Protein AF-A0A3D3B4Q1-F1 (afdb_monomer)

Radius of gyration: 31.62 Å; Cα contacts (8 Å, |Δi|>4): 136; chains: 1; bounding box: 122×55×74 Å

Sequence (224 aa):
MGQRRAGLGGSVRRGEARRRRYRWPPHQSRRDMIMPPFADLQRDFAGAVLDREAAVPAPLSCKAGGVQCRRFGVYRNNVYASLIEVLTGRFPVFARLVGDEFFRAMARVYIEREPPRSAVLLRYGVGFPEFVAGFGPAASVTYLADVAALEWAWHAAYHAPDVTPLSLPELARAAERAEDAVLRLHPSLAGVPSPHPVVSIFELNAQEGEVRRGWSRAARTRWW

Secondary structure (DSSP, 8-state):
-----------------------PPP---TTS-----HHHHHHHHHHHHH-SSSPPPGGG--STT-HHHHHHHHHHHHHHHHHHHHHHHHSHHHHHHH-HHHHHHHHHHHHHHS--SSS-GGGTTTTHHHHHHT-GGGTT-TTHHHHHHHHHHHHHHHTSPP--PPPHHHHHHHHTTTTT------TT------SS-HHHHHHHH--TTHHHHHHHHHHHHS--

Foldseek 3Di:
DDDDDDDDDDDDDDDDDPPPPPDDDPPPDPPPPPPPDVVVVVVLLVVPLLDVPDDDPPVQDDPVVDPSRVVSNVSSVVVLVVQLVLVCVLQVLLCQVCDVVVSSVLSSVCCNVPPDPDPPSLCPCVCVLVSLCVDVVNVVPNCSSLLSVVSNLQSQLVPADDDDDDDPVRVVVLVVVVVPHDDDDRSSDDDRDDPDPSVVSSVVRDDPDVRVVVVVVVVPPPDD

Mean predicted aligned error: 13.07 Å

pLDDT: mean 78.81, std 21.5, range [30.45, 97.56]

Structure (mmCIF, N/CA/C/O backbone):
data_AF-A0A3D3B4Q1-F1
#
_entry.id   AF-A0A3D3B4Q1-F1
#
loop_
_atom_site.group_PDB
_atom_site.id
_atom_site.type_symbol
_atom_site.label_atom_id
_atom_site.label_alt_id
_atom_site.label_comp_id
_atom_site.label_asym_id
_atom_site.label_entity_id
_atom_site.label_seq_id
_atom_site.pdbx_PDB_ins_code
_atom_site.Cartn_x
_atom_site.Cartn_y
_atom_site.Cartn_z
_atom_site.occupancy
_atom_site.B_iso_or_equiv
_atom_site.auth_seq_id
_atom_site.auth_comp_id
_atom_site.auth_asym_id
_atom_site.auth_atom_id
_atom_site.pdbx_PDB_model_num
ATOM 1 N N . MET A 1 1 ? 88.408 34.273 -25.149 1.00 35.75 1 MET A N 1
ATOM 2 C CA . MET A 1 1 ? 88.325 34.373 -26.627 1.00 35.75 1 MET A CA 1
ATOM 3 C C . MET A 1 1 ? 87.187 33.469 -27.065 1.00 35.75 1 MET A C 1
ATOM 5 O O . MET A 1 1 ? 87.196 32.329 -26.650 1.00 35.75 1 MET A O 1
ATOM 9 N N . GLY A 1 2 ? 86.149 33.835 -27.797 1.00 35.25 2 GLY A N 1
ATOM 10 C CA . GLY A 1 2 ? 85.707 35.067 -28.430 1.00 35.25 2 GLY A CA 1
ATOM 11 C C . GLY A 1 2 ? 84.423 34.684 -29.182 1.00 35.25 2 GLY A C 1
ATOM 12 O O . GLY A 1 2 ? 84.386 33.659 -29.848 1.00 35.25 2 GLY A O 1
ATOM 13 N N . GLN A 1 3 ? 83.373 35.466 -28.959 1.00 41.06 3 GLN A N 1
ATOM 14 C CA . GLN A 1 3 ? 81.985 35.357 -29.424 1.00 41.06 3 GLN A CA 1
ATOM 15 C C . GLN A 1 3 ? 81.750 34.927 -30.891 1.00 41.06 3 GLN A C 1
ATOM 17 O O . GLN A 1 3 ? 82.542 35.269 -31.766 1.00 41.06 3 GLN A O 1
ATOM 22 N N . ARG A 1 4 ? 80.540 34.409 -31.181 1.00 34.66 4 ARG A N 1
ATOM 23 C CA . ARG A 1 4 ? 79.469 35.152 -31.902 1.00 34.66 4 ARG A CA 1
ATOM 24 C C . ARG A 1 4 ? 78.126 34.396 -31.915 1.00 34.66 4 ARG A C 1
ATOM 26 O O . ARG A 1 4 ? 78.078 33.180 -32.039 1.00 34.66 4 ARG A O 1
ATOM 33 N N . ARG A 1 5 ? 77.042 35.171 -31.771 1.00 43.12 5 ARG A N 1
ATOM 34 C CA . ARG A 1 5 ? 75.616 34.809 -31.897 1.00 43.12 5 ARG A CA 1
ATOM 35 C C . ARG A 1 5 ? 75.117 35.013 -33.336 1.00 43.12 5 ARG A C 1
ATOM 37 O O . ARG A 1 5 ? 75.535 35.977 -33.966 1.00 43.12 5 ARG A O 1
ATOM 44 N N . ALA A 1 6 ? 74.119 34.224 -33.739 1.00 34.81 6 ALA A N 1
ATOM 45 C CA . ALA A 1 6 ? 72.939 34.558 -34.564 1.00 34.81 6 ALA A CA 1
ATOM 46 C C . ALA A 1 6 ? 72.068 33.276 -34.594 1.00 34.81 6 ALA A C 1
ATOM 48 O O . ALA A 1 6 ? 72.624 32.190 -34.632 1.00 34.81 6 ALA A O 1
ATOM 49 N N . GLY A 1 7 ? 70.740 33.235 -34.495 1.00 33.03 7 GLY A N 1
ATOM 50 C CA . GLY A 1 7 ? 69.716 34.235 -34.754 1.00 33.03 7 GLY A CA 1
ATOM 51 C C . GLY A 1 7 ? 68.692 33.661 -35.746 1.00 33.03 7 GLY A C 1
ATOM 52 O O . GLY A 1 7 ? 68.905 33.790 -36.938 1.00 33.03 7 GLY A O 1
ATOM 53 N N . LEU A 1 8 ? 67.603 33.082 -35.212 1.00 33.75 8 LEU A N 1
ATOM 54 C CA . LEU A 1 8 ? 66.223 33.014 -35.745 1.00 33.75 8 LEU A CA 1
ATOM 55 C C . LEU A 1 8 ? 65.908 32.295 -37.082 1.00 33.75 8 LEU A C 1
ATOM 57 O O . LEU A 1 8 ? 66.480 32.581 -38.123 1.00 33.75 8 LEU A O 1
ATOM 61 N N . GLY A 1 9 ? 64.820 31.503 -37.064 1.00 30.45 9 GLY A N 1
ATOM 62 C CA . GLY A 1 9 ? 63.909 31.386 -38.217 1.00 30.45 9 GLY A CA 1
ATOM 63 C C . GLY A 1 9 ? 63.637 29.979 -38.763 1.00 30.45 9 GLY A C 1
ATOM 64 O O . GLY A 1 9 ? 64.024 29.676 -39.883 1.00 30.45 9 GLY A O 1
ATOM 65 N N . GLY A 1 10 ? 62.914 29.130 -38.023 1.00 32.91 10 GLY A N 1
ATOM 66 C CA . GLY A 1 10 ? 62.368 27.866 -38.541 1.00 32.91 10 GLY A CA 1
ATOM 67 C C . GLY A 1 10 ? 60.854 27.956 -38.747 1.00 32.91 10 GLY A C 1
ATOM 68 O O . GLY A 1 10 ? 60.092 27.906 -37.786 1.00 32.91 10 GLY A O 1
ATOM 69 N N . SER A 1 11 ? 60.416 28.121 -39.994 1.00 35.88 11 SER A N 1
ATOM 70 C CA . SER A 1 11 ? 59.018 28.303 -40.401 1.00 35.88 11 SER A CA 1
ATOM 71 C C . SER A 1 11 ? 58.143 27.069 -40.127 1.00 35.88 11 SER A C 1
ATOM 73 O O . SER A 1 11 ? 58.304 26.031 -40.773 1.00 35.88 11 SER A O 1
ATOM 75 N N . VAL A 1 12 ? 57.151 27.200 -39.244 1.00 40.16 12 VAL A N 1
ATOM 76 C CA . VAL A 1 12 ? 56.056 26.228 -39.109 1.00 40.16 12 VAL A CA 1
ATOM 77 C C . VAL A 1 12 ? 55.088 26.427 -40.278 1.00 40.16 12 VAL A C 1
ATOM 79 O O . VAL A 1 12 ? 54.404 27.447 -40.377 1.00 40.16 12 VAL A O 1
ATOM 82 N N . ARG A 1 13 ? 55.046 25.450 -41.191 1.00 39.56 13 ARG A N 1
ATOM 83 C CA . ARG A 1 13 ? 54.081 25.405 -42.295 1.00 39.56 13 ARG A CA 1
ATOM 84 C C . ARG A 1 13 ? 52.671 25.231 -41.729 1.00 39.56 13 ARG A C 1
ATOM 86 O O . ARG A 1 13 ? 52.374 24.268 -41.027 1.00 39.56 13 ARG A O 1
ATOM 93 N N . ARG A 1 14 ? 51.807 26.187 -42.056 1.00 34.69 14 ARG A N 1
ATOM 94 C CA . ARG A 1 14 ? 50.388 26.233 -41.709 1.00 34.69 14 ARG A CA 1
ATOM 95 C C . ARG A 1 14 ? 49.651 25.168 -42.537 1.00 34.69 14 ARG A C 1
ATOM 97 O O . ARG A 1 14 ? 49.354 25.391 -43.703 1.00 34.69 14 ARG A O 1
ATOM 104 N N . GLY A 1 15 ? 49.416 23.993 -41.955 1.00 35.81 15 GLY A N 1
ATOM 105 C CA . GLY A 1 15 ? 48.563 22.962 -42.548 1.00 35.81 15 GLY A CA 1
ATOM 106 C C . GLY A 1 15 ? 47.099 23.388 -42.470 1.00 35.81 15 GLY A C 1
ATOM 107 O O . GLY A 1 15 ? 46.520 23.443 -41.386 1.00 35.81 15 GLY A O 1
ATOM 108 N N . GLU A 1 16 ? 46.507 23.728 -43.612 1.00 33.94 16 GLU A N 1
ATOM 109 C CA . GLU A 1 16 ? 45.089 24.050 -43.748 1.00 33.94 16 GLU A CA 1
ATOM 110 C C . GLU A 1 16 ? 44.222 22.832 -43.400 1.00 33.94 16 GLU A C 1
ATOM 112 O O . GLU A 1 16 ? 44.033 21.907 -44.192 1.00 33.94 16 GLU A O 1
ATOM 117 N N . ALA A 1 17 ? 43.643 22.842 -42.201 1.00 40.78 17 ALA A N 1
ATOM 118 C CA . ALA A 1 17 ? 42.567 21.934 -41.844 1.00 40.78 17 ALA A CA 1
ATOM 119 C C . ALA A 1 17 ? 41.323 22.288 -42.677 1.00 40.78 17 ALA A C 1
ATOM 121 O O . ALA A 1 17 ? 40.565 23.206 -42.349 1.00 40.78 17 ALA A O 1
ATOM 122 N N . ARG A 1 18 ? 41.111 21.545 -43.772 1.00 41.59 18 ARG A N 1
ATOM 123 C CA . ARG A 1 18 ? 39.862 21.515 -44.546 1.00 41.59 18 ARG A CA 1
ATOM 124 C C . ARG A 1 18 ? 38.685 21.275 -43.596 1.00 41.59 18 ARG A C 1
ATOM 126 O O . ARG A 1 18 ? 38.368 20.139 -43.246 1.00 41.59 18 ARG A O 1
ATOM 133 N N . ARG A 1 19 ? 37.995 22.351 -43.210 1.00 40.28 19 ARG A N 1
ATOM 134 C CA . ARG A 1 19 ? 36.686 22.297 -42.552 1.00 40.28 19 ARG A CA 1
ATOM 135 C C . ARG A 1 19 ? 35.695 21.684 -43.538 1.00 40.28 19 ARG A C 1
ATOM 137 O O . ARG A 1 19 ? 35.110 22.383 -44.364 1.00 40.28 19 ARG A O 1
ATOM 144 N N . ARG A 1 20 ? 35.521 20.361 -43.481 1.00 42.44 20 ARG A N 1
ATOM 145 C CA . ARG A 1 20 ? 34.395 19.682 -44.128 1.00 42.44 20 ARG A CA 1
ATOM 146 C C . ARG A 1 20 ? 33.127 20.225 -43.472 1.00 42.44 20 ARG A C 1
ATOM 148 O O . ARG A 1 20 ? 32.799 19.846 -42.353 1.00 42.44 20 ARG A O 1
ATOM 155 N N . ARG A 1 21 ? 32.450 21.163 -44.143 1.00 33.88 21 ARG A N 1
ATOM 156 C CA . ARG A 1 21 ? 31.095 21.586 -43.774 1.00 33.88 21 ARG A CA 1
ATOM 157 C C . ARG A 1 21 ? 30.240 20.328 -43.779 1.00 33.88 21 ARG A C 1
ATOM 159 O O . ARG A 1 21 ? 30.032 19.734 -44.835 1.00 33.88 21 ARG A O 1
ATOM 166 N N . TYR A 1 22 ? 29.813 19.895 -42.600 1.00 33.56 22 TYR A N 1
ATOM 167 C CA . TYR A 1 22 ? 28.862 18.806 -42.471 1.00 33.56 22 TYR A CA 1
ATOM 168 C C . TYR A 1 22 ? 27.553 19.294 -43.095 1.00 33.56 22 TYR A C 1
ATOM 170 O O . TYR A 1 22 ? 26.854 20.135 -42.534 1.00 33.56 22 TYR A O 1
ATOM 178 N N . ARG A 1 23 ? 27.285 18.860 -44.328 1.00 30.50 23 ARG A N 1
ATOM 179 C CA . ARG A 1 23 ? 26.037 19.157 -45.024 1.00 30.50 23 ARG A CA 1
ATOM 180 C C . ARG A 1 23 ? 24.981 18.267 -44.384 1.00 30.50 23 ARG A C 1
ATOM 182 O O . ARG A 1 23 ? 24.988 17.060 -44.604 1.00 30.50 23 ARG A O 1
ATOM 189 N N . TRP A 1 24 ? 24.135 18.853 -43.542 1.00 30.77 24 TRP A N 1
ATOM 190 C CA . TRP A 1 24 ? 22.965 18.168 -42.999 1.00 30.77 24 TRP A CA 1
ATOM 191 C C . TRP A 1 24 ? 22.154 17.598 -44.180 1.00 30.77 24 TRP A C 1
ATOM 193 O O . TRP A 1 24 ? 21.884 18.356 -45.120 1.00 30.77 24 TRP A O 1
ATOM 203 N N . PRO A 1 25 ? 21.810 16.296 -44.204 1.00 37.53 25 PRO A N 1
ATOM 204 C CA . PRO A 1 25 ? 20.915 15.756 -45.223 1.00 37.53 25 PRO A CA 1
ATOM 205 C C . PRO A 1 25 ? 19.599 16.542 -45.197 1.00 37.53 25 PRO A C 1
ATOM 207 O O . PRO A 1 25 ? 19.179 16.954 -44.113 1.00 37.53 25 PRO A O 1
ATOM 210 N N . PRO A 1 26 ? 18.940 16.778 -46.343 1.00 38.53 26 PRO A N 1
ATOM 211 C CA . PRO A 1 26 ? 17.657 17.462 -46.347 1.00 38.53 26 PRO A CA 1
ATOM 212 C C . PRO A 1 26 ? 16.709 16.715 -45.408 1.00 38.53 26 PRO A C 1
ATOM 214 O O . PRO A 1 26 ? 16.533 15.503 -45.515 1.00 38.53 26 PRO A O 1
ATOM 217 N N . HIS A 1 27 ? 16.183 17.453 -44.432 1.00 48.09 27 HIS A N 1
ATOM 218 C CA . HIS A 1 27 ? 15.113 17.013 -43.556 1.00 48.09 27 HIS A CA 1
ATOM 219 C C . HIS A 1 27 ? 14.043 16.322 -44.412 1.00 48.09 27 HIS A C 1
ATOM 221 O O . HIS A 1 27 ? 13.432 16.954 -45.270 1.00 48.09 27 HIS A O 1
ATOM 227 N N . GLN A 1 28 ? 13.841 15.016 -44.219 1.00 47.31 28 GLN A N 1
ATOM 228 C CA . GLN A 1 28 ? 12.598 14.413 -44.681 1.00 47.31 28 GLN A CA 1
ATOM 229 C C . GLN A 1 28 ? 11.480 15.181 -43.978 1.00 47.31 28 GLN A C 1
ATOM 231 O O . GLN A 1 28 ? 11.556 15.462 -42.776 1.00 47.31 28 GLN A O 1
ATOM 236 N N . SER A 1 29 ? 10.536 15.658 -44.776 1.00 36.84 29 SER A N 1
ATOM 237 C CA . SER A 1 29 ? 9.482 16.572 -44.380 1.00 36.84 29 SER A CA 1
ATOM 238 C C . SER A 1 29 ? 8.771 16.050 -43.133 1.00 36.84 29 SER A C 1
ATOM 240 O O . SER A 1 29 ? 8.069 15.049 -43.163 1.00 36.84 29 SER A O 1
ATOM 242 N N . ARG A 1 30 ? 8.844 16.809 -42.034 1.00 49.88 30 ARG A N 1
ATOM 243 C CA . ARG A 1 30 ? 7.923 16.689 -40.885 1.00 49.88 30 ARG A CA 1
ATOM 244 C C . ARG A 1 30 ? 6.441 16.899 -41.267 1.00 49.88 30 ARG A C 1
ATOM 246 O O . ARG A 1 30 ? 5.606 16.969 -40.378 1.00 49.88 30 ARG A O 1
ATOM 253 N N . ARG A 1 31 ? 6.122 17.087 -42.553 1.00 42.00 31 ARG A N 1
ATOM 254 C CA . ARG A 1 31 ? 4.832 17.594 -43.035 1.00 42.00 31 ARG A CA 1
ATOM 255 C C . ARG A 1 31 ? 3.792 16.514 -43.331 1.00 42.00 31 ARG A C 1
ATOM 257 O O . ARG A 1 31 ? 2.626 16.872 -43.361 1.00 42.00 31 ARG A O 1
ATOM 264 N N . ASP A 1 32 ? 4.178 15.241 -43.422 1.00 42.66 32 ASP A N 1
ATOM 265 C CA . ASP A 1 32 ? 3.223 14.148 -43.697 1.00 42.66 32 ASP A CA 1
ATOM 266 C C . ASP A 1 32 ? 3.008 13.208 -42.499 1.00 42.66 32 ASP A C 1
ATOM 268 O O . ASP A 1 32 ? 2.205 12.280 -42.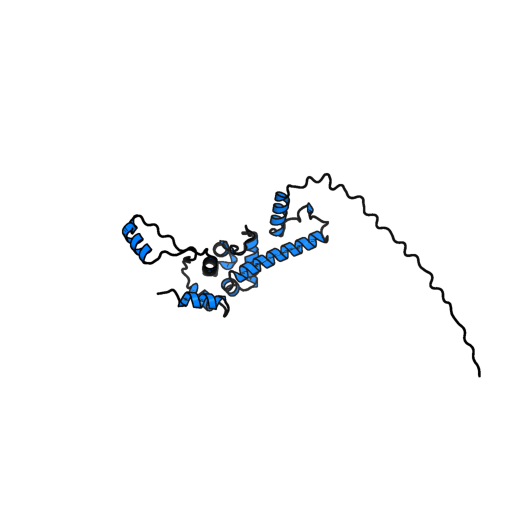559 1.00 42.66 32 ASP A O 1
ATOM 272 N N . MET A 1 33 ? 3.694 13.456 -41.376 1.00 53.66 33 MET A N 1
ATOM 273 C CA . MET A 1 33 ? 3.376 12.784 -40.120 1.00 53.66 33 MET A CA 1
ATOM 274 C C . MET A 1 33 ? 2.136 13.470 -39.551 1.00 53.66 33 MET A C 1
ATOM 276 O O . MET A 1 33 ? 2.247 14.545 -38.959 1.00 53.66 33 MET A O 1
ATOM 280 N N . ILE A 1 34 ? 0.956 12.876 -39.749 1.00 62.12 34 ILE A N 1
ATOM 281 C CA . ILE A 1 34 ? -0.230 13.234 -38.968 1.00 62.12 34 ILE A CA 1
ATOM 282 C C . ILE A 1 34 ? 0.180 13.055 -37.509 1.00 62.12 34 ILE A C 1
ATOM 284 O O . ILE A 1 34 ? 0.343 11.932 -37.032 1.00 62.12 34 ILE A O 1
ATOM 288 N N . MET A 1 35 ? 0.454 14.167 -36.828 1.00 62.78 35 MET A N 1
ATOM 289 C CA . MET A 1 35 ? 0.770 14.122 -35.415 1.00 62.78 35 MET A CA 1
ATOM 290 C C . MET A 1 35 ? -0.486 13.624 -34.714 1.00 62.78 35 MET A C 1
ATOM 292 O O . MET A 1 35 ? -1.526 14.278 -34.854 1.00 62.78 35 MET A O 1
ATOM 296 N N . PRO A 1 36 ? -0.425 12.490 -33.991 1.00 70.38 36 PRO A N 1
ATOM 297 C CA . PRO A 1 36 ? -1.547 12.097 -33.165 1.00 70.38 36 PRO A CA 1
ATOM 298 C C . PRO A 1 36 ? -1.917 13.272 -32.249 1.00 70.38 36 PRO A C 1
ATOM 300 O O . PRO A 1 36 ? -1.024 14.037 -31.846 1.00 70.38 36 PRO A O 1
ATOM 303 N N . PRO A 1 37 ? -3.211 13.453 -31.936 1.00 85.81 37 PRO A N 1
ATOM 304 C CA . PRO A 1 37 ? -3.647 14.417 -30.940 1.00 85.81 37 PRO A CA 1
ATOM 305 C C . PRO A 1 37 ? -2.748 14.357 -29.703 1.00 85.81 37 PRO A C 1
ATOM 307 O O . PRO A 1 37 ? -2.317 13.284 -29.284 1.00 85.81 37 PRO A O 1
ATOM 310 N N . PHE A 1 38 ? -2.458 15.506 -29.093 1.00 84.56 38 PHE A N 1
ATOM 311 C CA . PHE A 1 38 ? -1.536 15.566 -27.954 1.00 84.56 38 PHE A CA 1
ATOM 312 C C . PHE A 1 38 ? -1.925 14.605 -26.816 1.00 84.56 38 PHE A C 1
ATOM 314 O O . PHE A 1 38 ? -1.054 14.015 -26.184 1.00 84.56 38 PHE A O 1
ATOM 321 N N . ALA A 1 39 ? -3.226 14.385 -26.614 1.00 86.25 39 ALA A N 1
ATOM 322 C CA . ALA A 1 39 ? -3.738 13.414 -25.654 1.00 86.25 39 ALA A CA 1
ATOM 323 C C . ALA A 1 39 ? -3.282 11.972 -25.952 1.00 86.25 39 ALA A C 1
ATOM 325 O O . ALA A 1 39 ? -2.925 11.241 -25.031 1.00 86.25 39 ALA A O 1
ATOM 326 N N . ASP A 1 40 ? -3.240 11.573 -27.223 1.00 86.31 40 ASP A N 1
ATOM 327 C CA . ASP A 1 40 ? -2.788 10.241 -27.636 1.00 86.31 40 ASP A CA 1
ATOM 328 C C . ASP A 1 40 ? -1.274 10.110 -27.481 1.00 86.31 40 ASP A C 1
ATOM 330 O O . ASP A 1 40 ? -0.799 9.130 -26.921 1.00 86.31 40 ASP A O 1
ATOM 334 N N . LEU A 1 41 ? -0.519 11.161 -27.820 1.00 85.06 41 LEU A N 1
ATOM 335 C CA . LEU A 1 41 ? 0.917 11.223 -27.540 1.00 85.06 41 LEU A CA 1
ATOM 336 C C . LEU A 1 41 ? 1.220 11.039 -26.042 1.00 85.06 41 LEU A C 1
ATOM 338 O O . LEU A 1 41 ? 2.139 10.306 -25.679 1.00 85.06 41 LEU A O 1
ATOM 342 N N . GLN A 1 42 ? 0.478 11.726 -25.171 1.00 86.31 42 GLN A N 1
ATOM 343 C CA . GLN A 1 42 ? 0.647 11.621 -23.721 1.00 86.31 42 GLN A CA 1
ATOM 344 C C . GLN A 1 42 ? 0.290 10.227 -23.207 1.00 86.31 42 GLN A C 1
ATOM 346 O O . GLN A 1 42 ? 1.004 9.697 -22.358 1.00 86.31 42 GLN A O 1
ATOM 351 N N . ARG A 1 43 ? -0.786 9.632 -23.731 1.00 85.25 43 ARG A N 1
ATOM 352 C CA . ARG A 1 43 ? -1.233 8.278 -23.391 1.00 85.25 43 ARG A CA 1
ATOM 353 C C . ARG A 1 43 ? -0.190 7.238 -23.789 1.00 85.25 43 ARG A C 1
ATOM 355 O O . ARG A 1 43 ? 0.210 6.437 -22.949 1.00 85.25 43 ARG A O 1
ATOM 362 N N . ASP A 1 44 ? 0.298 7.311 -25.023 1.00 85.88 44 ASP A N 1
ATOM 363 C CA . ASP A 1 44 ? 1.316 6.406 -25.557 1.00 85.88 44 ASP A CA 1
ATOM 364 C C . ASP A 1 44 ? 2.632 6.559 -24.798 1.00 85.88 44 ASP A C 1
ATOM 366 O O . ASP A 1 44 ? 3.280 5.571 -24.460 1.00 85.88 44 ASP A O 1
ATOM 370 N N . PHE A 1 45 ? 3.018 7.796 -24.470 1.00 87.06 45 PHE A N 1
ATOM 371 C CA . PHE A 1 45 ? 4.192 8.057 -23.646 1.00 87.06 45 PHE A CA 1
ATOM 372 C C . PHE A 1 45 ? 4.041 7.479 -22.238 1.00 87.06 45 PHE A C 1
ATOM 374 O O . PHE A 1 45 ? 4.942 6.786 -21.776 1.00 87.06 45 PHE A O 1
ATOM 381 N N . ALA A 1 46 ? 2.920 7.734 -21.560 1.00 84.94 46 ALA A N 1
ATOM 382 C CA . ALA A 1 46 ? 2.672 7.240 -20.209 1.00 84.94 46 ALA A CA 1
ATOM 383 C C . ALA A 1 46 ? 2.630 5.706 -20.161 1.00 84.94 46 ALA A C 1
ATOM 385 O O . ALA A 1 46 ? 3.281 5.108 -19.306 1.00 84.94 46 ALA A O 1
ATOM 386 N N . GLY A 1 47 ? 1.936 5.075 -21.115 1.00 83.81 47 GLY A N 1
ATOM 387 C CA . GLY A 1 47 ? 1.905 3.620 -21.257 1.00 83.81 47 GLY A CA 1
ATOM 388 C C . GLY A 1 47 ? 3.299 3.057 -21.506 1.00 83.81 47 GLY A C 1
ATOM 389 O O . GLY A 1 47 ? 3.751 2.175 -20.785 1.00 83.81 47 GLY A O 1
ATOM 390 N N . ALA A 1 48 ? 4.044 3.651 -22.440 1.00 86.69 48 ALA A N 1
ATOM 391 C CA . ALA A 1 48 ? 5.409 3.235 -22.710 1.00 86.69 48 ALA A CA 1
ATOM 392 C C . ALA A 1 48 ? 6.344 3.460 -21.513 1.00 86.69 48 ALA A C 1
ATOM 394 O O . ALA A 1 48 ? 7.322 2.746 -21.390 1.00 86.69 48 ALA A O 1
ATOM 395 N N . VAL A 1 49 ? 6.124 4.429 -20.628 1.00 87.19 49 VAL A N 1
ATOM 396 C CA . VAL A 1 49 ? 6.990 4.619 -19.450 1.00 87.19 49 VAL A CA 1
ATOM 397 C C . VAL A 1 49 ? 6.814 3.502 -18.416 1.00 87.19 49 VAL A C 1
ATOM 399 O O . VAL A 1 49 ? 7.785 3.131 -17.756 1.00 87.19 49 VAL A O 1
ATOM 402 N N . LEU A 1 50 ? 5.594 2.981 -18.295 1.00 82.62 50 LEU A N 1
ATOM 403 C CA . LEU A 1 50 ? 5.200 1.966 -17.315 1.00 82.62 50 LEU A CA 1
ATOM 404 C C . LEU A 1 50 ? 5.268 0.535 -17.861 1.00 82.62 50 LEU A C 1
ATOM 406 O O . LEU A 1 50 ? 5.155 -0.406 -17.089 1.00 82.62 50 LEU A O 1
ATOM 410 N N . ASP A 1 51 ? 5.471 0.373 -19.166 1.00 80.81 51 ASP A N 1
ATOM 411 C CA . ASP A 1 51 ? 5.741 -0.907 -19.810 1.00 80.81 51 ASP A CA 1
ATOM 412 C C . ASP A 1 51 ? 7.205 -0.951 -20.267 1.00 80.81 51 ASP A C 1
ATOM 414 O O . ASP A 1 51 ? 7.649 -0.206 -21.153 1.00 80.81 51 ASP A O 1
ATOM 418 N N . ARG A 1 52 ? 7.980 -1.835 -19.633 1.00 72.44 52 ARG A N 1
ATOM 419 C CA . ARG A 1 52 ? 9.400 -2.022 -19.935 1.00 72.44 52 ARG A CA 1
ATOM 420 C C . ARG A 1 52 ? 9.629 -2.513 -21.365 1.00 72.44 52 ARG A C 1
ATOM 422 O O . ARG A 1 52 ? 10.595 -2.067 -21.994 1.00 72.44 52 ARG A O 1
ATOM 429 N N . GLU A 1 53 ? 8.755 -3.385 -21.853 1.00 77.12 53 GLU A N 1
ATOM 430 C CA . GLU A 1 53 ? 8.871 -4.056 -23.148 1.00 77.12 53 GLU A CA 1
ATOM 431 C C . GLU A 1 53 ? 8.250 -3.230 -24.281 1.00 77.12 53 GLU A C 1
ATOM 433 O O . GLU A 1 53 ? 8.575 -3.437 -25.453 1.00 77.12 53 GLU A O 1
ATOM 438 N N . ALA A 1 54 ? 7.424 -2.230 -23.954 1.00 81.44 54 ALA A N 1
ATOM 439 C CA . ALA A 1 54 ? 6.889 -1.307 -24.944 1.00 81.44 54 ALA A CA 1
ATOM 440 C C . ALA A 1 54 ? 8.007 -0.617 -25.741 1.00 81.44 54 ALA A C 1
ATOM 442 O O . ALA A 1 54 ? 9.039 -0.185 -25.205 1.00 81.44 54 ALA A O 1
ATOM 443 N N . ALA A 1 55 ? 7.768 -0.427 -27.037 1.00 79.50 55 ALA A N 1
ATOM 444 C CA . ALA A 1 55 ? 8.646 0.364 -27.886 1.00 79.50 55 ALA A CA 1
ATOM 445 C C . ALA A 1 55 ? 8.679 1.838 -27.440 1.00 79.50 55 ALA A C 1
ATOM 447 O O . ALA A 1 55 ? 7.745 2.356 -26.827 1.00 79.50 55 ALA A O 1
ATOM 448 N N . VAL A 1 56 ? 9.764 2.541 -27.777 1.00 81.44 56 VAL A N 1
ATOM 449 C CA . VAL A 1 56 ? 9.819 4.000 -27.609 1.00 81.44 56 VAL A CA 1
ATOM 450 C C . VAL A 1 56 ? 8.767 4.629 -28.533 1.00 81.44 56 VAL A C 1
ATOM 452 O O . VAL A 1 56 ? 8.804 4.329 -29.730 1.00 81.44 56 VAL A O 1
ATOM 455 N N . PRO A 1 57 ? 7.869 5.506 -28.038 1.00 81.75 57 PRO A N 1
ATOM 456 C CA . PRO A 1 57 ? 6.840 6.130 -28.867 1.00 81.75 57 PRO A CA 1
ATOM 457 C C . PRO A 1 57 ? 7.432 6.766 -30.130 1.00 81.75 57 PRO A C 1
ATOM 459 O O . PRO A 1 57 ? 8.450 7.455 -30.051 1.00 81.75 57 PRO A O 1
ATOM 462 N N . ALA A 1 58 ? 6.797 6.563 -31.289 1.00 73.31 58 ALA A N 1
ATOM 463 C CA . ALA A 1 58 ? 7.303 6.966 -32.609 1.00 73.31 58 ALA A CA 1
ATOM 464 C C . ALA A 1 58 ? 7.885 8.400 -32.697 1.00 73.31 58 ALA A C 1
ATOM 466 O O . ALA A 1 58 ? 8.990 8.552 -33.223 1.00 73.31 58 ALA A O 1
ATOM 467 N N . PRO A 1 59 ? 7.253 9.455 -32.145 1.00 71.75 59 PRO A N 1
ATOM 468 C CA . PRO A 1 59 ? 7.819 10.812 -32.174 1.00 71.75 59 PRO A CA 1
ATOM 469 C C . PRO A 1 59 ? 9.087 11.007 -31.322 1.00 71.75 59 PRO A C 1
ATOM 471 O O . PRO A 1 59 ? 9.813 11.982 -31.518 1.00 71.75 59 PRO A O 1
ATOM 474 N N . LEU A 1 60 ? 9.379 10.085 -30.401 1.00 67.81 60 LEU A N 1
ATOM 475 C CA . LEU A 1 60 ? 10.631 10.006 -29.639 1.00 67.81 60 LEU A CA 1
ATOM 476 C C . LEU A 1 60 ? 11.563 8.902 -30.155 1.00 67.81 60 LEU A C 1
ATOM 478 O O . LEU A 1 60 ? 12.698 8.783 -29.679 1.00 67.81 60 LEU A O 1
ATOM 482 N N . SER A 1 61 ? 11.085 8.090 -31.103 1.00 65.94 61 SER A N 1
ATOM 483 C CA . SER A 1 61 ? 11.829 6.964 -31.638 1.00 65.94 61 SER A CA 1
ATOM 484 C C . SER A 1 61 ? 13.088 7.457 -32.342 1.00 65.94 61 SER A C 1
ATOM 486 O O . SER A 1 61 ? 13.120 8.443 -33.081 1.00 65.94 61 SER A O 1
ATOM 488 N N . CYS A 1 62 ? 14.173 6.765 -32.047 1.00 62.75 62 CYS A N 1
ATOM 489 C CA . CYS A 1 62 ? 15.477 6.974 -32.631 1.00 62.75 62 CYS A CA 1
ATOM 490 C C . CYS A 1 62 ? 15.985 5.612 -33.107 1.00 62.75 62 CYS A C 1
ATOM 492 O O . CYS A 1 62 ? 15.459 4.579 -32.688 1.00 62.75 62 CYS A O 1
ATOM 494 N N . LYS A 1 63 ? 17.004 5.570 -33.976 1.00 65.94 63 LYS A N 1
ATOM 495 C CA . LYS A 1 63 ? 17.674 4.292 -34.279 1.00 65.94 63 LYS A CA 1
ATOM 496 C C . LYS A 1 63 ? 18.047 3.607 -32.958 1.00 65.94 63 LYS A C 1
ATOM 498 O O . LYS A 1 63 ? 18.520 4.297 -32.054 1.00 65.94 63 LYS A O 1
ATOM 503 N N . ALA A 1 64 ? 17.832 2.295 -32.843 1.00 61.19 64 ALA A N 1
ATOM 504 C CA . ALA A 1 64 ? 18.178 1.539 -31.639 1.00 61.19 64 ALA A CA 1
ATOM 505 C C . ALA A 1 64 ? 19.615 1.879 -31.190 1.00 61.19 64 ALA A C 1
ATOM 507 O O . ALA A 1 64 ? 20.539 1.876 -32.001 1.00 61.19 64 A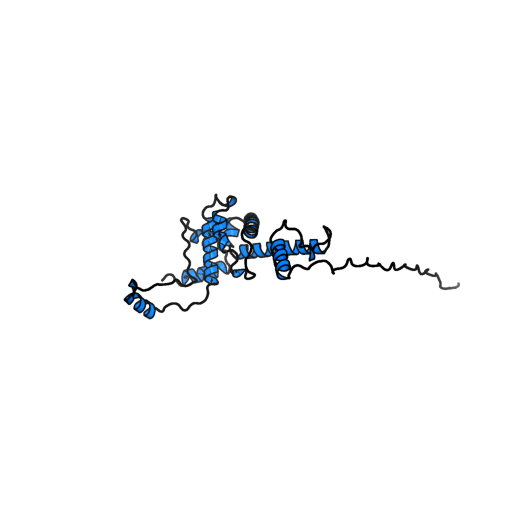LA A O 1
ATOM 508 N N . GLY A 1 65 ? 19.782 2.263 -29.920 1.00 62.25 65 GLY A N 1
ATOM 509 C CA . GLY A 1 65 ? 21.057 2.758 -29.375 1.00 62.25 65 GLY A CA 1
ATOM 510 C C . GLY A 1 65 ? 21.312 4.269 -29.519 1.00 62.25 65 GLY A C 1
ATOM 511 O O . GLY A 1 65 ? 22.329 4.764 -29.037 1.00 62.25 65 GLY A O 1
ATOM 512 N N . GLY A 1 66 ? 20.403 5.032 -30.130 1.00 75.12 66 GLY A N 1
ATOM 513 C CA . GLY A 1 66 ? 20.493 6.491 -30.192 1.00 75.12 66 GLY A CA 1
ATOM 514 C C . GLY A 1 66 ? 20.283 7.165 -28.828 1.00 75.12 66 GLY A C 1
ATOM 515 O O . GLY A 1 66 ? 19.678 6.611 -27.905 1.00 75.12 66 GLY A O 1
ATOM 516 N N . VAL A 1 67 ? 20.780 8.400 -28.699 1.00 78.25 67 VAL A N 1
ATOM 517 C CA . VAL A 1 67 ? 20.799 9.163 -27.434 1.00 78.25 67 VAL A CA 1
ATOM 518 C C . VAL A 1 67 ? 19.403 9.307 -26.814 1.00 78.25 67 VAL A C 1
ATOM 520 O O . VAL A 1 67 ? 19.269 9.258 -25.592 1.00 78.25 67 VAL A O 1
ATOM 523 N N . GLN A 1 68 ? 18.361 9.459 -27.632 1.00 79.31 68 GLN A N 1
ATOM 524 C CA . GLN A 1 68 ? 16.975 9.629 -27.184 1.00 79.31 68 GLN A CA 1
ATOM 525 C C . GLN A 1 68 ? 16.422 8.341 -26.562 1.00 79.31 68 GLN A C 1
ATOM 527 O O . GLN A 1 68 ? 15.866 8.380 -25.469 1.00 79.31 68 GLN A O 1
ATOM 532 N N . CYS A 1 69 ? 16.668 7.196 -27.196 1.00 77.81 69 CYS A N 1
ATOM 533 C CA . CYS A 1 69 ? 16.232 5.888 -26.722 1.00 77.81 69 CYS A CA 1
ATOM 534 C C . CYS A 1 69 ? 16.948 5.518 -25.411 1.00 77.81 69 CYS A C 1
ATOM 536 O O . CYS A 1 69 ? 16.318 5.030 -24.474 1.00 77.81 69 CYS A O 1
ATOM 538 N N . ARG A 1 70 ? 18.241 5.861 -25.282 1.00 81.88 70 ARG A N 1
ATOM 539 C CA . ARG A 1 70 ? 18.980 5.726 -24.014 1.00 81.88 70 ARG A CA 1
ATOM 540 C C . ARG A 1 70 ? 18.397 6.611 -22.909 1.00 81.88 70 ARG A C 1
ATOM 542 O O . ARG A 1 70 ? 18.217 6.141 -21.791 1.00 81.88 70 ARG A O 1
ATOM 549 N N . ARG A 1 71 ? 18.105 7.885 -23.200 1.00 85.31 71 ARG A N 1
ATOM 550 C CA . ARG A 1 71 ? 17.495 8.812 -22.226 1.00 85.31 71 ARG A CA 1
ATOM 551 C C . ARG A 1 71 ? 16.125 8.330 -21.763 1.00 85.31 71 ARG A C 1
ATOM 553 O O . ARG A 1 71 ? 15.829 8.416 -20.578 1.00 85.31 71 ARG A O 1
ATOM 560 N N . PHE A 1 72 ? 15.326 7.797 -22.679 1.00 86.75 72 PHE A N 1
ATOM 561 C CA . PHE A 1 72 ? 14.024 7.240 -22.349 1.00 86.75 72 PHE A CA 1
ATOM 562 C C . PHE A 1 72 ? 14.139 5.992 -21.464 1.00 86.75 72 PHE A C 1
ATOM 564 O O . PHE A 1 72 ? 13.434 5.898 -20.466 1.00 86.75 72 PHE A O 1
ATOM 571 N N . GLY A 1 73 ? 15.097 5.099 -21.738 1.00 85.94 73 GLY A N 1
ATOM 572 C CA . GLY A 1 73 ? 15.402 3.972 -20.850 1.00 85.94 73 GLY A CA 1
ATOM 573 C C . GLY A 1 73 ? 15.811 4.408 -19.436 1.00 85.94 73 GLY A C 1
ATOM 574 O O . GLY A 1 73 ? 15.323 3.856 -18.456 1.00 85.94 73 GLY A O 1
ATOM 575 N N . VAL A 1 74 ? 16.644 5.449 -19.308 1.00 88.31 74 VAL A N 1
ATOM 576 C CA . VAL A 1 74 ? 16.986 6.034 -17.994 1.00 88.31 74 VAL A CA 1
ATOM 577 C C . VAL A 1 74 ? 15.744 6.595 -17.297 1.00 88.31 74 VAL A C 1
ATOM 579 O O . VAL A 1 74 ? 15.559 6.367 -16.106 1.00 88.31 74 VAL A O 1
ATOM 582 N N . TYR A 1 75 ? 14.876 7.296 -18.028 1.00 89.19 75 TYR A N 1
ATOM 583 C CA . TYR A 1 75 ? 13.644 7.849 -17.471 1.00 89.19 75 TYR A CA 1
ATOM 584 C C . TYR A 1 75 ? 12.691 6.755 -16.966 1.00 89.19 75 TYR A C 1
ATOM 586 O O . TYR A 1 75 ? 12.245 6.836 -15.826 1.00 89.19 75 TYR A O 1
ATOM 594 N N . ARG A 1 76 ? 12.459 5.695 -17.756 1.00 89.25 76 ARG A N 1
ATOM 595 C CA . ARG A 1 76 ? 11.702 4.498 -17.338 1.00 89.25 76 ARG A CA 1
ATOM 596 C C . ARG A 1 76 ? 12.248 3.908 -16.041 1.00 89.25 76 ARG A C 1
ATOM 598 O O . ARG A 1 76 ? 11.504 3.709 -15.085 1.00 89.25 76 ARG A O 1
ATOM 605 N N . ASN A 1 77 ? 13.562 3.684 -15.988 1.00 90.25 77 ASN A N 1
ATOM 606 C CA . ASN A 1 77 ? 14.215 3.122 -14.807 1.00 90.25 77 ASN A CA 1
ATOM 607 C C . ASN A 1 77 ? 14.015 4.004 -13.572 1.00 90.25 77 ASN A C 1
ATOM 609 O O . ASN A 1 77 ? 13.745 3.484 -12.493 1.00 90.25 77 ASN A O 1
ATOM 613 N N . ASN A 1 78 ? 14.112 5.326 -13.731 1.00 92.19 78 ASN A N 1
ATOM 614 C CA . ASN A 1 78 ? 13.885 6.262 -12.637 1.00 92.19 78 ASN A CA 1
ATOM 615 C C . ASN A 1 78 ? 12.433 6.229 -12.154 1.00 92.19 78 ASN A C 1
ATOM 617 O O . ASN A 1 78 ? 12.215 6.256 -10.950 1.00 92.19 78 ASN A O 1
ATOM 621 N N . VAL A 1 79 ? 11.452 6.119 -13.057 1.00 92.12 79 VAL A N 1
ATOM 622 C CA . VAL A 1 79 ? 10.037 5.992 -12.670 1.00 92.12 79 VAL A CA 1
ATOM 623 C C . VAL A 1 79 ? 9.818 4.735 -11.832 1.00 92.12 79 VAL A C 1
ATOM 625 O O . VAL A 1 79 ? 9.282 4.833 -10.732 1.00 92.12 79 VAL A O 1
ATOM 628 N N . TYR A 1 80 ? 10.303 3.577 -12.284 1.00 92.44 80 TYR A N 1
ATOM 629 C CA . TYR A 1 80 ? 10.213 2.343 -11.499 1.00 92.44 80 TYR A CA 1
ATOM 630 C C . TYR A 1 80 ? 10.936 2.452 -10.157 1.00 92.44 80 TYR A C 1
ATOM 632 O O . TYR A 1 80 ? 10.384 2.053 -9.136 1.00 92.44 80 TYR A O 1
ATOM 640 N N . ALA A 1 81 ? 12.150 3.006 -10.138 1.00 93.44 81 ALA A N 1
ATOM 641 C CA . ALA A 1 81 ? 12.892 3.206 -8.900 1.00 93.44 81 ALA A CA 1
ATOM 642 C C . ALA A 1 81 ? 12.102 4.088 -7.922 1.00 93.44 81 ALA A C 1
ATOM 644 O O . ALA A 1 81 ? 11.911 3.694 -6.778 1.00 93.44 81 ALA A O 1
ATOM 645 N N . SER A 1 82 ? 11.565 5.224 -8.376 1.00 94.25 82 SER A N 1
ATOM 646 C CA . SER A 1 82 ? 10.755 6.117 -7.543 1.00 94.25 82 SER A CA 1
ATOM 647 C C . SER A 1 82 ? 9.475 5.457 -7.031 1.00 94.25 82 SER A C 1
ATOM 649 O O . SER A 1 82 ? 9.132 5.648 -5.870 1.00 94.25 82 SER A O 1
ATOM 651 N N . LEU A 1 83 ? 8.776 4.666 -7.851 1.00 95.25 83 LEU A N 1
ATOM 652 C CA . LEU A 1 83 ? 7.571 3.953 -7.411 1.00 95.25 83 LEU A CA 1
ATOM 653 C C . LEU A 1 83 ? 7.883 2.867 -6.378 1.00 95.25 83 LEU A C 1
ATOM 655 O O . LEU A 1 83 ? 7.135 2.713 -5.416 1.00 95.25 83 LEU A O 1
ATOM 659 N N . ILE A 1 84 ? 9.001 2.158 -6.538 1.00 96.12 84 ILE A N 1
ATOM 660 C CA . ILE A 1 84 ? 9.479 1.206 -5.532 1.00 96.12 84 ILE A CA 1
ATOM 661 C C . ILE A 1 84 ? 9.791 1.938 -4.228 1.00 96.12 84 ILE A C 1
ATOM 663 O O . ILE A 1 84 ? 9.333 1.495 -3.186 1.00 96.12 84 ILE A O 1
ATOM 667 N N . GLU A 1 85 ? 10.503 3.069 -4.268 1.00 95.69 85 GLU A N 1
ATOM 668 C CA . GLU A 1 85 ? 10.803 3.843 -3.054 1.00 95.69 85 GLU A CA 1
ATOM 669 C C . GLU A 1 85 ? 9.534 4.368 -2.364 1.00 95.69 85 GLU A C 1
ATOM 671 O O . GLU A 1 85 ? 9.451 4.349 -1.137 1.00 95.69 85 GLU A O 1
ATOM 676 N N . VAL A 1 86 ? 8.510 4.765 -3.131 1.00 95.38 86 VAL A N 1
ATOM 677 C CA . VAL A 1 86 ? 7.194 5.108 -2.568 1.00 95.38 86 VAL A CA 1
ATOM 678 C C . VAL A 1 86 ? 6.602 3.918 -1.819 1.00 95.38 86 VAL A C 1
ATOM 680 O O . VAL A 1 86 ? 6.180 4.082 -0.678 1.00 95.38 86 VAL A O 1
ATOM 683 N N . LEU A 1 87 ? 6.598 2.724 -2.418 1.00 97.19 87 LEU A N 1
ATOM 684 C CA . LEU A 1 87 ? 6.087 1.518 -1.761 1.00 97.19 87 LEU A CA 1
ATOM 685 C C . LEU A 1 87 ? 6.932 1.134 -0.538 1.00 97.19 87 LEU A C 1
ATOM 687 O O . LEU A 1 87 ? 6.366 0.777 0.489 1.00 97.19 87 LEU A O 1
ATOM 691 N N . THR A 1 88 ? 8.259 1.267 -0.596 1.00 95.62 88 THR A N 1
ATOM 692 C CA . THR A 1 88 ? 9.151 1.008 0.547 1.00 95.62 88 THR A CA 1
ATOM 693 C C . THR A 1 88 ? 8.823 1.927 1.722 1.00 95.62 88 THR A C 1
ATOM 695 O O . THR A 1 88 ? 8.720 1.467 2.856 1.00 95.62 88 THR A O 1
ATOM 698 N N . GLY A 1 89 ? 8.613 3.223 1.467 1.00 93.06 89 GLY A N 1
ATOM 699 C CA . GLY A 1 89 ? 8.214 4.178 2.506 1.00 93.06 89 GLY A CA 1
ATOM 700 C C . GLY A 1 89 ? 6.795 3.945 3.036 1.00 93.06 89 GLY A C 1
ATOM 701 O O . G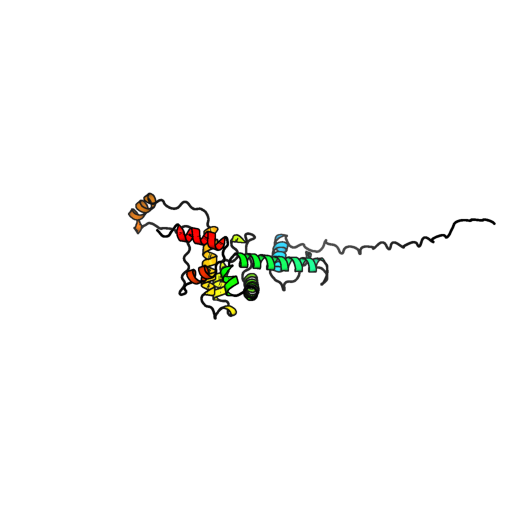LY A 1 89 ? 6.490 4.307 4.169 1.00 93.06 89 GLY A O 1
ATOM 702 N N . ARG A 1 90 ? 5.935 3.326 2.223 1.00 94.00 90 ARG A N 1
ATOM 703 C CA . ARG A 1 90 ? 4.531 3.027 2.527 1.00 94.00 90 ARG A CA 1
ATOM 704 C C . ARG A 1 90 ? 4.355 1.750 3.353 1.00 94.00 90 ARG A C 1
ATOM 706 O O . ARG A 1 90 ? 3.411 1.689 4.139 1.00 94.00 90 ARG A O 1
ATOM 713 N N . PHE A 1 91 ? 5.240 0.774 3.148 1.00 96.00 91 PHE A N 1
ATOM 714 C CA . PHE A 1 91 ? 5.215 -0.559 3.757 1.00 96.00 91 PHE A CA 1
ATOM 715 C C . PHE A 1 91 ? 6.579 -0.949 4.373 1.00 96.00 91 PHE A C 1
ATOM 717 O O . PHE A 1 91 ? 7.158 -1.979 4.006 1.00 96.00 91 PHE A O 1
ATOM 724 N N . PRO A 1 92 ? 7.161 -0.118 5.259 1.00 94.81 92 PRO A N 1
ATOM 725 C CA . PRO A 1 92 ? 8.504 -0.342 5.791 1.00 94.81 92 PRO A CA 1
ATOM 726 C C . PRO A 1 92 ? 8.622 -1.611 6.645 1.00 94.81 92 PRO A C 1
ATOM 728 O O . PRO A 1 92 ? 9.658 -2.279 6.605 1.00 94.81 92 PRO A O 1
ATOM 731 N N . VAL A 1 93 ? 7.591 -1.966 7.419 1.00 95.31 93 VAL A N 1
ATOM 732 C CA . VAL A 1 93 ? 7.601 -3.200 8.215 1.00 95.31 93 VAL A CA 1
ATOM 733 C C . VAL A 1 93 ? 7.512 -4.412 7.305 1.00 95.31 93 VAL A C 1
ATOM 735 O O . VAL A 1 93 ? 8.294 -5.349 7.470 1.00 95.31 93 VAL A O 1
ATOM 738 N N . PHE A 1 94 ? 6.617 -4.383 6.319 1.00 96.06 94 PHE A N 1
ATOM 739 C CA . PHE A 1 94 ? 6.539 -5.435 5.318 1.00 96.06 94 PHE A CA 1
ATOM 740 C C . PHE A 1 94 ? 7.890 -5.642 4.621 1.00 96.06 94 PHE A C 1
ATOM 742 O O . PHE A 1 94 ? 8.386 -6.768 4.576 1.00 96.06 94 PHE A O 1
ATOM 749 N N . ALA A 1 95 ? 8.509 -4.566 4.117 1.00 95.75 95 ALA A N 1
ATOM 750 C CA . ALA A 1 95 ? 9.798 -4.627 3.430 1.00 95.75 95 ALA A CA 1
ATOM 751 C C . ALA A 1 95 ? 10.877 -5.269 4.313 1.00 95.75 95 ALA A C 1
ATOM 753 O O . ALA A 1 95 ? 11.652 -6.102 3.848 1.00 95.75 95 ALA A O 1
ATOM 754 N N . ARG A 1 96 ? 10.866 -4.962 5.614 1.00 94.25 96 ARG A N 1
ATOM 755 C CA . ARG A 1 96 ? 11.787 -5.560 6.581 1.00 94.25 96 ARG A CA 1
ATOM 756 C C . ARG A 1 96 ? 11.539 -7.048 6.824 1.00 94.25 96 ARG A C 1
ATOM 758 O O . ARG A 1 96 ? 12.499 -7.790 7.007 1.00 94.25 96 ARG A O 1
ATOM 765 N N . LEU A 1 97 ? 10.278 -7.476 6.866 1.00 94.88 97 LEU A N 1
ATOM 766 C CA . LEU A 1 97 ? 9.908 -8.875 7.101 1.00 94.88 97 LEU A CA 1
ATOM 767 C C . LEU A 1 97 ? 10.348 -9.784 5.953 1.00 94.88 97 LEU A C 1
ATOM 769 O O . LEU A 1 97 ? 10.793 -10.902 6.197 1.00 94.88 97 LEU A O 1
ATOM 773 N N . VAL A 1 98 ? 10.218 -9.307 4.715 1.00 95.44 98 VAL A N 1
ATOM 774 C CA . VAL A 1 98 ? 10.538 -10.096 3.515 1.00 95.44 98 VAL A CA 1
ATOM 775 C C . VAL A 1 98 ? 11.967 -9.882 3.007 1.00 95.44 98 VAL A C 1
ATOM 777 O O . VAL A 1 98 ? 12.479 -10.701 2.247 1.00 95.44 98 VAL A O 1
ATOM 780 N N . GLY A 1 99 ? 12.613 -8.791 3.424 1.00 95.88 99 GLY A N 1
ATOM 781 C CA . GLY A 1 99 ? 13.925 -8.363 2.951 1.00 95.88 99 GLY A CA 1
ATOM 782 C C . GLY A 1 99 ? 13.869 -7.540 1.660 1.00 95.88 99 GLY A C 1
ATOM 783 O O . GLY A 1 99 ? 12.995 -7.712 0.806 1.00 95.88 99 GLY A O 1
ATOM 784 N N . ASP A 1 100 ? 14.851 -6.651 1.499 1.00 94.69 100 ASP A N 1
ATOM 785 C CA . ASP A 1 100 ? 14.881 -5.647 0.428 1.00 94.69 100 ASP A CA 1
ATOM 786 C C . ASP A 1 100 ? 14.824 -6.248 -0.981 1.00 94.69 100 ASP A C 1
ATOM 788 O O . ASP A 1 100 ? 14.131 -5.723 -1.854 1.00 94.69 100 ASP A O 1
ATOM 792 N N . GLU A 1 101 ? 15.543 -7.343 -1.234 1.00 96.75 101 GLU A N 1
ATOM 793 C CA . GLU A 1 101 ? 15.589 -7.958 -2.564 1.00 96.75 101 GLU A CA 1
ATOM 794 C C . GLU A 1 101 ? 14.222 -8.512 -2.977 1.00 96.75 101 GLU A C 1
ATOM 796 O O . GLU A 1 101 ? 13.740 -8.213 -4.076 1.00 96.75 101 GLU A O 1
ATOM 801 N N . PHE A 1 102 ? 13.568 -9.254 -2.075 1.00 96.88 102 PHE A N 1
ATOM 802 C CA . PHE A 1 102 ? 12.228 -9.783 -2.307 1.00 96.88 102 PHE A CA 1
ATOM 803 C C . PHE A 1 102 ? 11.219 -8.648 -2.459 1.00 96.88 102 PHE A C 1
ATOM 805 O O . PHE A 1 102 ? 10.445 -8.640 -3.417 1.00 96.88 102 PHE A O 1
ATOM 812 N N . PHE A 1 103 ? 11.265 -7.653 -1.566 1.00 97.31 103 PHE A N 1
ATOM 813 C CA . PHE A 1 103 ? 10.367 -6.506 -1.627 1.00 97.31 103 PHE A CA 1
ATOM 814 C C . PHE A 1 103 ? 10.481 -5.775 -2.964 1.00 97.31 103 PHE A C 1
ATOM 816 O O . PHE A 1 103 ? 9.478 -5.553 -3.637 1.00 97.31 103 PHE A O 1
ATOM 823 N N . ARG A 1 104 ? 11.705 -5.447 -3.400 1.00 96.75 104 ARG A N 1
ATOM 824 C CA . ARG A 1 104 ? 11.942 -4.749 -4.672 1.00 96.75 104 ARG A CA 1
ATOM 825 C C . ARG A 1 104 ? 11.499 -5.579 -5.874 1.00 96.75 104 ARG A C 1
ATOM 827 O O . ARG A 1 104 ? 11.007 -5.007 -6.846 1.00 96.75 104 ARG A O 1
ATOM 834 N N . ALA A 1 105 ? 11.680 -6.900 -5.850 1.00 96.50 105 ALA A N 1
ATOM 835 C CA . ALA A 1 105 ? 11.197 -7.779 -6.913 1.00 96.50 105 ALA A CA 1
ATOM 836 C C . ALA A 1 105 ? 9.662 -7.807 -6.964 1.00 96.50 105 ALA A C 1
ATOM 838 O O . ALA A 1 105 ? 9.076 -7.605 -8.025 1.00 96.50 105 ALA A O 1
ATOM 839 N N . MET A 1 106 ? 9.012 -7.975 -5.815 1.00 97.38 106 MET A N 1
ATOM 840 C CA . MET A 1 106 ? 7.557 -8.013 -5.706 1.00 97.38 106 MET A CA 1
ATOM 841 C C . MET A 1 106 ? 6.910 -6.662 -6.053 1.00 97.38 106 MET A C 1
ATOM 843 O O . MET A 1 106 ? 5.926 -6.620 -6.787 1.00 97.38 106 MET A O 1
ATOM 847 N N . ALA A 1 107 ? 7.492 -5.552 -5.596 1.00 96.94 107 ALA A N 1
ATOM 848 C CA . ALA A 1 107 ? 7.032 -4.202 -5.904 1.00 96.94 107 ALA A CA 1
ATOM 849 C C . ALA A 1 107 ? 7.033 -3.925 -7.413 1.00 96.94 107 ALA A C 1
ATOM 851 O O . ALA A 1 107 ? 6.108 -3.290 -7.910 1.00 96.94 107 ALA A O 1
ATOM 852 N N . ARG A 1 108 ? 8.017 -4.439 -8.167 1.00 94.75 108 ARG A N 1
ATOM 853 C CA . ARG A 1 108 ? 8.013 -4.343 -9.639 1.00 94.75 108 ARG A CA 1
ATOM 854 C C . ARG A 1 108 ? 6.801 -5.040 -10.250 1.00 94.75 108 ARG A C 1
ATOM 856 O O . ARG A 1 108 ? 6.120 -4.433 -11.067 1.00 94.75 108 ARG A O 1
ATOM 863 N N . VAL A 1 109 ? 6.499 -6.259 -9.802 1.00 95.69 109 VAL A N 1
ATOM 864 C CA . VAL A 1 109 ? 5.323 -7.011 -10.271 1.00 95.69 109 VAL A CA 1
ATOM 865 C C . VAL A 1 109 ? 4.028 -6.273 -9.925 1.00 95.69 109 VAL A C 1
ATOM 867 O O . VAL A 1 109 ? 3.119 -6.206 -10.750 1.00 95.69 109 VAL A O 1
ATOM 870 N N . TYR A 1 110 ? 3.944 -5.685 -8.730 1.00 96.56 110 TYR A N 1
ATOM 871 C CA . TYR A 1 110 ? 2.806 -4.853 -8.347 1.00 96.56 110 TYR A CA 1
ATOM 872 C C . TYR A 1 110 ? 2.676 -3.613 -9.241 1.00 96.56 110 TYR A C 1
ATOM 874 O O . TYR A 1 110 ? 1.588 -3.342 -9.724 1.00 96.56 110 TYR A O 1
ATOM 882 N N . ILE A 1 111 ? 3.769 -2.894 -9.524 1.00 94.81 111 ILE A N 1
ATOM 883 C CA . ILE A 1 111 ? 3.762 -1.706 -10.398 1.00 94.81 111 ILE A CA 1
ATOM 884 C C . ILE A 1 111 ? 3.266 -2.043 -11.808 1.00 94.81 111 ILE A C 1
ATOM 886 O O . ILE A 1 111 ? 2.514 -1.267 -12.393 1.00 94.81 111 ILE A O 1
ATOM 890 N N . GLU A 1 112 ? 3.667 -3.195 -12.342 1.00 91.88 112 GLU A N 1
ATOM 891 C CA . GLU A 1 112 ? 3.249 -3.660 -13.668 1.00 91.88 112 GLU A CA 1
ATOM 892 C C . GLU A 1 112 ? 1.759 -4.032 -13.713 1.00 91.88 112 GLU A C 1
ATOM 894 O O . GLU A 1 112 ? 1.081 -3.746 -14.698 1.00 91.88 112 GLU A O 1
ATOM 899 N N . ARG A 1 113 ? 1.229 -4.649 -12.649 1.00 92.56 113 ARG A N 1
ATOM 900 C CA . ARG A 1 113 ? -0.186 -5.059 -12.571 1.00 92.56 113 ARG A CA 1
ATOM 901 C C . ARG A 1 113 ? -1.119 -3.919 -12.174 1.00 92.56 113 ARG A C 1
ATOM 903 O O . ARG A 1 113 ? -2.235 -3.820 -12.678 1.00 92.56 113 ARG A O 1
ATOM 910 N N . GLU A 1 114 ? -0.658 -3.063 -11.275 1.00 93.50 114 GLU A N 1
ATOM 911 C CA . GLU A 1 114 ? -1.385 -1.936 -10.702 1.00 93.50 114 GLU A CA 1
ATOM 912 C C . GLU A 1 114 ? -0.563 -0.646 -10.830 1.00 93.50 114 GLU A C 1
ATOM 914 O O . GLU A 1 114 ? -0.038 -0.111 -9.842 1.00 93.50 114 GLU A O 1
ATOM 919 N N . PRO A 1 115 ? -0.445 -0.102 -12.055 1.00 91.56 115 PRO A N 1
ATOM 920 C CA . PRO A 1 115 ? 0.225 1.169 -12.264 1.00 91.56 115 PRO A CA 1
ATOM 921 C C . PRO A 1 115 ? -0.529 2.322 -11.576 1.00 91.56 115 PRO A C 1
ATOM 923 O O . PRO A 1 115 ? -1.761 2.288 -11.449 1.00 91.56 115 PRO A O 1
ATOM 926 N N . PRO A 1 116 ? 0.174 3.395 -11.167 1.00 91.69 116 PRO A N 1
ATOM 927 C CA . PRO A 1 116 ? -0.471 4.584 -10.625 1.00 91.69 116 PRO A CA 1
ATOM 928 C C . PRO A 1 116 ? -1.486 5.177 -11.612 1.00 91.69 116 PRO A C 1
ATOM 930 O O . PRO A 1 116 ? -1.162 5.471 -12.760 1.00 91.69 116 PRO A O 1
ATOM 933 N N . ARG A 1 117 ? -2.714 5.422 -11.143 1.00 87.06 117 ARG A N 1
ATOM 934 C CA . ARG A 1 117 ? -3.788 6.059 -11.937 1.00 87.06 117 ARG A CA 1
ATOM 935 C C . ARG A 1 117 ? -3.840 7.584 -11.786 1.00 87.06 117 ARG A C 1
ATOM 937 O O . ARG A 1 117 ? -4.715 8.236 -12.345 1.00 87.06 117 ARG A O 1
ATOM 944 N N . SER A 1 118 ? -2.945 8.151 -10.983 1.00 86.94 118 SER A N 1
ATOM 945 C CA . SER A 1 118 ? -2.878 9.579 -10.674 1.00 86.94 118 SER A CA 1
ATOM 946 C C . SER A 1 118 ? -1.432 9.995 -10.425 1.00 86.94 118 SER A C 1
ATOM 948 O O . SER A 1 118 ? -0.635 9.204 -9.924 1.00 86.94 118 SER A O 1
ATOM 950 N N . ALA A 1 119 ? -1.116 11.259 -10.712 1.00 83.31 119 ALA A N 1
ATOM 951 C CA . ALA A 1 119 ? 0.156 11.876 -10.333 1.00 83.31 119 ALA A CA 1
ATOM 952 C C . ALA A 1 119 ? 0.298 12.059 -8.806 1.00 83.31 119 ALA A C 1
ATOM 954 O O . ALA A 1 119 ? 1.392 12.314 -8.306 1.00 83.31 119 ALA A O 1
ATOM 955 N N . VAL A 1 120 ? -0.796 11.922 -8.048 1.00 88.56 120 VAL A N 1
ATOM 956 C CA . VAL A 1 120 ? -0.793 12.002 -6.583 1.00 88.56 120 VAL A CA 1
ATOM 957 C C . VAL A 1 120 ? -0.423 10.639 -5.994 1.00 88.56 120 VAL A C 1
ATOM 959 O O . VAL A 1 120 ? -1.288 9.800 -5.732 1.00 88.56 120 VAL A O 1
ATOM 962 N N . LEU A 1 121 ? 0.873 10.433 -5.745 1.00 90.69 121 LEU A N 1
ATOM 963 C CA . LEU A 1 121 ? 1.411 9.168 -5.220 1.00 90.69 121 LEU A CA 1
ATOM 964 C C . LEU A 1 121 ? 1.015 8.872 -3.767 1.00 90.69 121 LEU A C 1
ATOM 966 O O . LEU A 1 121 ? 1.178 7.749 -3.309 1.00 90.69 121 LEU A O 1
ATOM 970 N N . LEU A 1 122 ? 0.406 9.832 -3.066 1.00 87.75 122 LEU A N 1
ATOM 971 C CA . LEU A 1 122 ? -0.112 9.647 -1.707 1.00 87.75 122 LEU A CA 1
ATOM 972 C C . LEU A 1 122 ? -1.086 8.468 -1.584 1.00 87.75 122 LEU A C 1
ATOM 974 O O . LEU A 1 122 ? -1.161 7.817 -0.545 1.00 87.75 122 LEU A O 1
ATOM 978 N N . ARG A 1 123 ? -1.855 8.215 -2.647 1.00 88.12 123 ARG A N 1
ATOM 979 C CA . ARG A 1 123 ? -2.848 7.135 -2.713 1.00 88.12 123 ARG A CA 1
ATOM 980 C C . ARG A 1 123 ? -2.297 5.870 -3.371 1.00 88.12 123 ARG A C 1
ATOM 982 O O . ARG A 1 123 ? -3.025 4.891 -3.507 1.00 88.12 123 ARG A O 1
ATOM 989 N N . TYR A 1 124 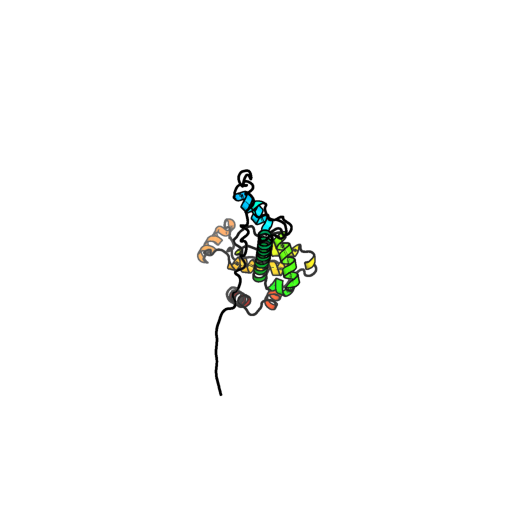? -1.043 5.895 -3.817 1.00 94.75 124 TYR A N 1
ATOM 990 C CA . TYR A 1 124 ? -0.435 4.755 -4.476 1.00 94.75 124 TYR A CA 1
ATOM 991 C C . TYR A 1 124 ? -0.069 3.675 -3.454 1.00 94.75 124 TYR A C 1
ATOM 993 O O . TYR A 1 124 ? 0.480 3.980 -2.398 1.00 94.75 124 TYR A O 1
ATOM 1001 N N . GLY A 1 125 ? -0.409 2.424 -3.768 1.00 94.94 125 GLY A N 1
ATOM 1002 C CA . GLY A 1 125 ? -0.278 1.281 -2.858 1.00 94.94 125 GLY A CA 1
ATOM 1003 C C . GLY A 1 125 ? -1.594 0.794 -2.242 1.00 94.94 125 GLY A C 1
ATOM 1004 O O . GLY A 1 125 ? -1.564 -0.157 -1.474 1.00 94.94 125 GLY A O 1
ATOM 1005 N N . VAL A 1 126 ? -2.744 1.402 -2.567 1.00 94.94 126 VAL A N 1
ATOM 1006 C CA . VAL A 1 126 ? -4.045 1.015 -1.980 1.00 94.94 126 VAL A CA 1
ATOM 1007 C C . VAL A 1 126 ? -4.415 -0.452 -2.208 1.00 94.94 126 VAL A C 1
ATOM 1009 O O . VAL A 1 126 ? -4.962 -1.073 -1.304 1.00 94.94 126 VAL A O 1
ATOM 1012 N N . GLY A 1 127 ? -4.085 -1.009 -3.376 1.00 96.25 127 GLY A N 1
ATOM 1013 C CA . GLY A 1 127 ? -4.328 -2.416 -3.708 1.00 96.25 127 GLY A CA 1
ATOM 1014 C C . GLY A 1 127 ? -3.208 -3.358 -3.266 1.00 96.25 127 GLY A C 1
ATOM 1015 O O . GLY A 1 127 ? -3.336 -4.570 -3.397 1.00 96.25 127 GLY A O 1
ATOM 1016 N N . PHE A 1 128 ? -2.113 -2.839 -2.701 1.00 97.50 128 PHE A N 1
ATOM 1017 C CA . PHE A 1 128 ? -0.955 -3.652 -2.330 1.00 97.50 128 PHE A CA 1
ATOM 1018 C C . PHE A 1 128 ? -1.286 -4.786 -1.342 1.00 97.50 128 PHE A C 1
ATOM 1020 O O . PHE A 1 128 ? -0.820 -5.899 -1.582 1.00 97.50 128 PHE A O 1
ATOM 1027 N N . PRO A 1 129 ? -2.108 -4.589 -0.286 1.00 96.81 129 PRO A N 1
ATOM 1028 C CA . PRO A 1 129 ? -2.476 -5.686 0.612 1.00 96.81 129 PRO A CA 1
ATOM 1029 C C . PRO A 1 129 ? -3.225 -6.825 -0.095 1.00 96.81 129 PRO A C 1
ATOM 1031 O O . PRO A 1 129 ? -2.918 -7.997 0.118 1.00 96.81 129 PRO A O 1
ATOM 1034 N N . GLU A 1 130 ? -4.166 -6.486 -0.980 1.00 96.44 130 GLU A N 1
ATOM 1035 C CA . GLU A 1 130 ? -4.934 -7.464 -1.760 1.00 96.44 130 GLU A CA 1
ATOM 1036 C C . GLU A 1 130 ? -4.042 -8.191 -2.774 1.00 96.44 130 GLU A C 1
ATOM 1038 O O . GLU A 1 130 ? -4.093 -9.415 -2.897 1.00 96.44 130 GLU A O 1
ATOM 1043 N N . PHE A 1 131 ? -3.141 -7.458 -3.429 1.00 97.44 131 PHE A N 1
ATOM 1044 C CA . PHE A 1 131 ? -2.131 -8.043 -4.300 1.00 97.44 131 PHE A CA 1
ATOM 1045 C C . PHE A 1 131 ? -1.244 -9.056 -3.558 1.00 97.44 131 PHE A C 1
ATOM 1047 O O . PHE A 1 131 ? -1.006 -10.147 -4.079 1.00 97.44 131 PHE A O 1
ATOM 1054 N N . VAL A 1 132 ? -0.775 -8.726 -2.347 1.00 96.81 132 VAL A N 1
ATOM 1055 C CA . VAL A 1 132 ? 0.047 -9.628 -1.522 1.00 96.81 132 VAL A CA 1
ATOM 1056 C C . VAL A 1 132 ? -0.722 -10.899 -1.165 1.00 96.81 132 VAL A C 1
ATOM 1058 O O . 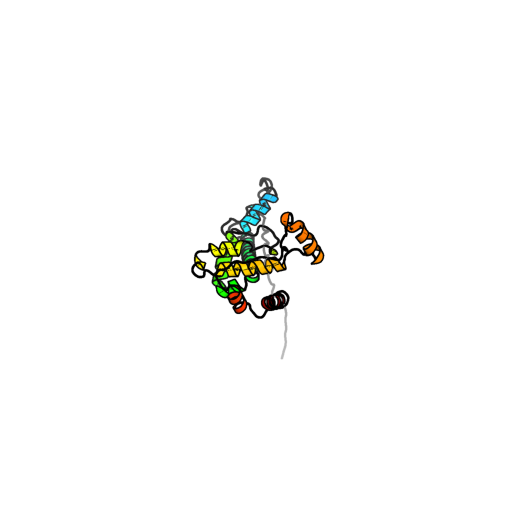VAL A 1 132 ? -0.148 -11.983 -1.247 1.00 96.81 132 VAL A O 1
ATOM 1061 N N . ALA A 1 133 ? -2.011 -10.794 -0.824 1.00 95.25 133 ALA A N 1
ATOM 1062 C CA . ALA A 1 133 ? -2.843 -11.956 -0.503 1.00 95.25 133 ALA A CA 1
ATOM 1063 C C . ALA A 1 133 ? -2.923 -12.967 -1.665 1.00 95.25 133 ALA A C 1
ATOM 1065 O O . ALA A 1 133 ? -2.987 -14.174 -1.437 1.00 95.25 133 ALA A O 1
ATOM 1066 N N . GLY A 1 134 ? -2.872 -12.485 -2.913 1.00 95.38 134 GLY A N 1
ATOM 1067 C CA . GLY A 1 134 ? -2.828 -13.313 -4.122 1.00 95.38 134 GLY A CA 1
ATOM 1068 C C . GLY A 1 134 ? -1.421 -13.636 -4.643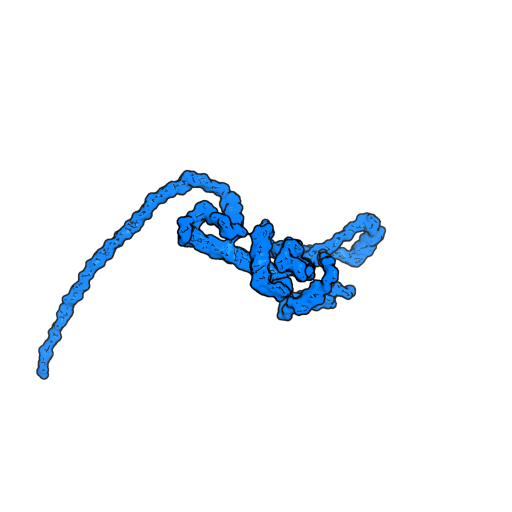 1.00 95.38 134 GLY A C 1
ATOM 1069 O O . GLY A 1 134 ? -1.286 -14.279 -5.690 1.00 95.38 134 GLY A O 1
ATOM 1070 N N . PHE A 1 135 ? -0.354 -13.183 -3.978 1.00 95.81 135 PHE A N 1
ATOM 1071 C CA . PHE A 1 135 ? 1.008 -13.325 -4.485 1.00 95.81 135 PHE A CA 1
ATOM 1072 C C . PHE A 1 135 ? 1.612 -14.677 -4.090 1.00 95.81 135 PHE A C 1
ATOM 1074 O O . PHE A 1 135 ? 2.135 -14.851 -2.993 1.00 95.81 135 PHE A O 1
ATOM 1081 N N . GLY A 1 136 ? 1.587 -15.635 -5.024 1.00 94.25 136 GLY A N 1
ATOM 1082 C CA . GLY A 1 136 ? 2.077 -17.006 -4.819 1.00 94.25 136 GLY A CA 1
ATOM 1083 C C . GLY A 1 136 ? 3.434 -17.128 -4.100 1.00 94.25 136 GLY A C 1
ATOM 1084 O O . GLY A 1 136 ? 3.523 -17.908 -3.153 1.00 94.25 136 GLY A O 1
ATOM 1085 N N . PRO A 1 137 ? 4.475 -16.349 -4.460 1.00 93.69 137 PRO A N 1
ATOM 1086 C CA . PRO A 1 137 ? 5.767 -16.412 -3.769 1.00 93.69 137 PRO A CA 1
ATOM 1087 C C . PRO A 1 137 ? 5.743 -16.016 -2.282 1.00 93.69 137 PRO A C 1
ATOM 1089 O O . PRO A 1 137 ? 6.680 -16.355 -1.567 1.00 93.69 137 PRO A O 1
ATOM 1092 N N . ALA A 1 138 ? 4.705 -15.319 -1.809 1.00 91.81 138 ALA A N 1
ATOM 1093 C CA . ALA A 1 138 ? 4.512 -14.950 -0.402 1.00 91.81 138 ALA A CA 1
ATOM 1094 C C . ALA A 1 138 ? 3.510 -15.861 0.340 1.00 91.81 138 ALA A C 1
ATOM 1096 O O . ALA A 1 138 ? 3.297 -15.687 1.538 1.00 91.81 138 ALA A O 1
ATOM 1097 N N . ALA A 1 139 ? 2.911 -16.851 -0.335 1.00 89.75 139 ALA A N 1
ATOM 1098 C CA . ALA A 1 139 ? 1.787 -17.631 0.194 1.00 89.75 139 ALA A CA 1
ATOM 1099 C C . ALA A 1 139 ? 2.114 -18.463 1.450 1.00 89.75 139 ALA A C 1
ATOM 1101 O O . ALA A 1 139 ? 1.214 -18.799 2.217 1.00 89.75 139 ALA A O 1
ATOM 1102 N N . SER A 1 140 ? 3.387 -18.797 1.680 1.00 89.88 140 SER A N 1
ATOM 1103 C CA . SER A 1 140 ? 3.823 -19.536 2.873 1.00 89.88 140 SER A CA 1
ATOM 1104 C C . SER A 1 140 ? 3.796 -18.699 4.156 1.00 89.88 140 SER A C 1
ATOM 1106 O O . SER A 1 140 ? 3.839 -19.266 5.247 1.00 89.88 140 SER A O 1
ATOM 1108 N N . VAL A 1 141 ? 3.716 -17.369 4.049 1.00 92.31 141 VAL A N 1
ATOM 1109 C CA . VAL A 1 141 ? 3.719 -16.446 5.188 1.00 92.31 141 VAL A CA 1
ATOM 1110 C C . VAL A 1 141 ? 2.397 -15.681 5.214 1.00 92.31 141 VAL A C 1
ATOM 1112 O O . VAL A 1 141 ? 2.277 -14.556 4.733 1.00 92.31 141 VAL A O 1
ATOM 1115 N N . THR A 1 142 ? 1.379 -16.313 5.791 1.00 91.12 142 THR A N 1
ATOM 1116 C CA . THR A 1 142 ? -0.026 -15.888 5.674 1.00 91.12 142 THR A CA 1
ATOM 1117 C C . THR A 1 142 ? -0.334 -14.526 6.301 1.00 91.12 142 THR A C 1
ATOM 1119 O O . THR A 1 142 ? -1.260 -13.856 5.861 1.00 91.12 142 THR A O 1
ATOM 1122 N N . TYR A 1 143 ? 0.454 -14.074 7.281 1.00 95.19 143 TYR A N 1
ATOM 1123 C CA . TYR A 1 143 ? 0.243 -12.782 7.946 1.00 95.19 143 TYR A CA 1
ATOM 1124 C C . TYR A 1 143 ? 0.759 -11.573 7.147 1.00 95.19 143 TYR A C 1
ATOM 1126 O O . TYR A 1 143 ? 0.537 -10.435 7.557 1.00 95.19 143 TYR A O 1
ATOM 1134 N N . LEU A 1 144 ? 1.482 -11.779 6.038 1.00 95.94 144 LEU A N 1
ATOM 1135 C CA . LEU A 1 144 ? 2.099 -10.688 5.274 1.00 95.94 144 LEU A CA 1
ATOM 1136 C C . LEU A 1 144 ? 1.068 -9.723 4.676 1.00 95.94 144 LEU A C 1
ATOM 1138 O O . LEU A 1 144 ? 1.279 -8.510 4.712 1.00 95.94 144 LEU A O 1
ATOM 1142 N N . ALA A 1 145 ? -0.047 -10.248 4.163 1.00 96.31 145 ALA A N 1
ATOM 1143 C CA . ALA A 1 145 ? -1.130 -9.428 3.624 1.00 96.31 145 ALA A CA 1
ATOM 1144 C C . ALA A 1 145 ? -1.761 -8.551 4.715 1.00 96.31 145 ALA A C 1
ATOM 1146 O O . ALA A 1 145 ? -1.966 -7.355 4.508 1.00 96.31 145 ALA A O 1
ATOM 1147 N N . ASP A 1 146 ? -1.977 -9.113 5.903 1.00 97.19 146 ASP A N 1
ATOM 1148 C CA . ASP A 1 146 ? -2.599 -8.399 7.017 1.00 97.19 146 ASP A CA 1
ATOM 1149 C C . ASP A 1 146 ? -1.668 -7.322 7.600 1.00 97.19 146 ASP A C 1
ATOM 1151 O O . ASP A 1 146 ? -2.117 -6.235 7.970 1.00 97.19 146 ASP A O 1
ATOM 1155 N N . VAL A 1 147 ? -0.352 -7.571 7.626 1.00 97.06 147 VAL A N 1
ATOM 1156 C CA . VAL A 1 147 ? 0.644 -6.544 7.977 1.00 97.06 147 VAL A CA 1
ATOM 1157 C C . VAL A 1 147 ? 0.623 -5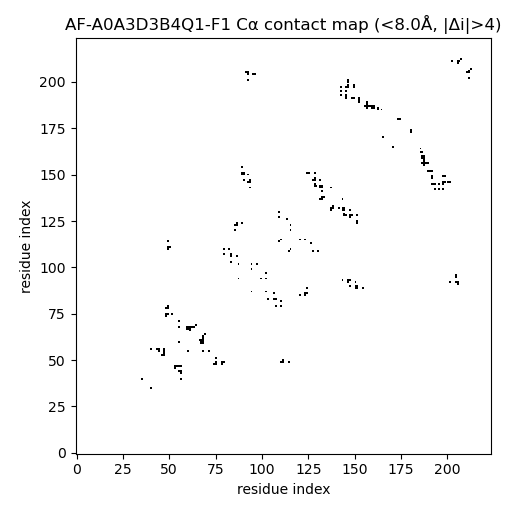.403 6.959 1.00 97.06 147 VAL A C 1
ATOM 1159 O O . VAL A 1 147 ? 0.579 -4.238 7.353 1.00 97.06 147 VAL A O 1
ATOM 1162 N N . ALA A 1 148 ? 0.587 -5.713 5.658 1.00 97.06 148 ALA A N 1
ATOM 1163 C CA . ALA A 1 148 ? 0.452 -4.691 4.623 1.00 97.06 148 ALA A CA 1
ATOM 1164 C C . ALA A 1 148 ? -0.867 -3.909 4.765 1.00 97.06 148 ALA A C 1
ATOM 1166 O O . ALA A 1 148 ? -0.877 -2.688 4.603 1.00 97.06 148 ALA A O 1
ATOM 1167 N N . ALA A 1 149 ? -1.971 -4.578 5.112 1.00 97.56 149 ALA A N 1
ATOM 1168 C CA . ALA A 1 149 ? -3.261 -3.937 5.357 1.00 97.56 149 ALA A CA 1
ATOM 1169 C C . ALA A 1 149 ? -3.207 -2.975 6.554 1.00 97.56 149 ALA A C 1
ATOM 1171 O O . ALA A 1 149 ? -3.732 -1.864 6.468 1.00 97.56 149 ALA A O 1
ATOM 1172 N N . LEU A 1 150 ? -2.523 -3.358 7.636 1.00 97.12 150 LEU A N 1
ATOM 1173 C CA . LEU A 1 150 ? -2.302 -2.504 8.804 1.00 97.12 150 LEU A CA 1
ATOM 1174 C C . LEU A 1 150 ? -1.487 -1.249 8.454 1.00 97.12 150 LEU A C 1
ATOM 1176 O O . LEU A 1 150 ? -1.896 -0.134 8.785 1.00 97.12 150 LEU A O 1
ATOM 1180 N N . GLU A 1 151 ? -0.372 -1.404 7.736 1.00 95.50 151 GLU A N 1
ATOM 1181 C CA . GLU A 1 151 ? 0.446 -0.272 7.271 1.00 95.50 151 GLU A CA 1
ATOM 1182 C C . GLU A 1 151 ? -0.320 0.631 6.294 1.00 95.50 151 GLU A C 1
ATOM 1184 O O . GLU A 1 151 ? -0.223 1.868 6.340 1.00 95.50 151 GLU A O 1
ATOM 1189 N N . TRP A 1 152 ? -1.143 0.034 5.425 1.00 96.44 152 TRP A N 1
ATOM 1190 C CA . TRP A 1 152 ? -2.010 0.796 4.539 1.00 96.44 152 TRP A CA 1
ATOM 1191 C C . TRP A 1 152 ? -3.021 1.629 5.333 1.00 96.44 152 TRP A C 1
ATOM 1193 O O . TRP A 1 152 ? -3.089 2.845 5.120 1.00 96.44 152 TRP A O 1
ATOM 1203 N N . ALA A 1 153 ? -3.755 0.997 6.253 1.00 95.56 153 ALA A N 1
ATOM 1204 C CA . ALA A 1 153 ? -4.783 1.628 7.074 1.00 95.56 153 ALA A CA 1
ATOM 1205 C C . ALA A 1 153 ? -4.229 2.809 7.875 1.00 95.56 153 ALA A C 1
ATOM 1207 O O . ALA A 1 153 ? -4.848 3.870 7.925 1.00 95.56 153 ALA A O 1
ATOM 1208 N N . TRP A 1 154 ? -3.032 2.670 8.440 1.00 92.62 154 TRP A N 1
ATOM 1209 C CA . TRP A 1 154 ? -2.434 3.726 9.246 1.00 92.62 154 TRP A CA 1
ATOM 1210 C C . TRP A 1 154 ? -2.070 4.987 8.450 1.00 92.62 154 TRP A C 1
ATOM 1212 O O . TRP A 1 154 ? -2.423 6.098 8.842 1.00 92.62 154 TRP A O 1
ATOM 1222 N N . HIS A 1 155 ? -1.417 4.857 7.303 1.00 92.62 155 HIS A N 1
ATOM 1223 C CA . HIS A 1 155 ? -1.164 6.020 6.433 1.00 92.62 155 HIS A CA 1
ATOM 1224 C C . HIS A 1 155 ? -2.447 6.567 5.817 1.00 92.62 155 HIS A C 1
ATOM 1226 O O . HIS A 1 155 ? -2.560 7.777 5.644 1.00 92.62 155 HIS A O 1
ATOM 1232 N N . ALA A 1 156 ? -3.422 5.712 5.487 1.00 93.06 156 ALA A N 1
ATOM 1233 C CA . ALA A 1 156 ? -4.724 6.184 5.025 1.00 93.06 156 ALA A CA 1
ATOM 1234 C C . ALA A 1 156 ? -5.389 7.050 6.105 1.00 93.06 156 ALA A C 1
ATOM 1236 O O . ALA A 1 156 ? -5.916 8.111 5.784 1.00 93.06 156 ALA A O 1
ATOM 1237 N N . ALA A 1 157 ? -5.272 6.657 7.376 1.00 93.62 157 ALA A N 1
ATOM 1238 C CA . ALA A 1 157 ? -5.727 7.443 8.513 1.00 93.62 157 ALA A CA 1
ATOM 1239 C C . ALA A 1 157 ? -4.966 8.767 8.663 1.00 93.62 157 ALA A C 1
ATOM 1241 O O . ALA A 1 157 ? -5.587 9.798 8.909 1.00 93.62 157 ALA A O 1
ATOM 1242 N N . TYR A 1 158 ? -3.642 8.754 8.482 1.00 90.75 158 TYR A N 1
ATOM 1243 C CA . TYR A 1 158 ? -2.806 9.956 8.557 1.00 90.75 158 TYR A CA 1
ATOM 1244 C C . TYR A 1 158 ? -3.125 10.978 7.452 1.00 90.75 158 TYR A C 1
ATOM 1246 O O . TYR A 1 158 ? -2.999 12.179 7.665 1.00 90.75 158 TYR A O 1
ATOM 1254 N N . HIS A 1 159 ? -3.571 10.511 6.284 1.00 90.69 159 HIS A N 1
ATOM 1255 C CA . HIS A 1 159 ? -3.949 11.353 5.145 1.00 90.69 159 HIS A CA 1
ATOM 1256 C C . HIS A 1 159 ? -5.462 11.470 4.930 1.00 90.69 159 HIS A C 1
ATOM 1258 O O . HIS A 1 159 ? -5.904 11.922 3.867 1.00 90.69 159 HIS A O 1
ATOM 1264 N N . ALA A 1 160 ? -6.260 11.046 5.907 1.00 92.44 160 ALA A N 1
ATOM 1265 C CA . ALA A 1 160 ? -7.700 11.212 5.858 1.00 92.44 160 ALA A CA 1
ATOM 1266 C C . ALA A 1 160 ? -8.059 12.708 5.889 1.00 92.44 160 ALA A C 1
ATOM 1268 O O . ALA A 1 160 ? -7.352 13.495 6.519 1.00 92.44 160 ALA A O 1
ATOM 1269 N N . PRO A 1 161 ? -9.146 13.123 5.218 1.00 91.81 161 PRO A N 1
ATOM 1270 C CA . PRO A 1 161 ? -9.620 14.494 5.321 1.00 91.81 161 PRO A CA 1
ATOM 1271 C C . PRO A 1 161 ? -10.037 14.807 6.761 1.00 91.81 161 PRO A C 1
ATOM 1273 O O . PRO A 1 161 ? -10.660 13.975 7.426 1.00 91.81 161 PRO A O 1
ATOM 1276 N N . ASP A 1 162 ? -9.737 16.023 7.208 1.00 91.56 162 ASP A N 1
ATOM 1277 C CA . ASP A 1 162 ? -10.221 16.531 8.486 1.00 91.56 162 ASP A CA 1
ATOM 1278 C C . ASP A 1 162 ? -11.742 16.703 8.429 1.00 91.56 162 ASP A C 1
ATOM 1280 O O . ASP A 1 162 ? -12.277 17.416 7.575 1.00 91.56 162 ASP A O 1
ATOM 1284 N N . VAL A 1 163 ? -12.447 16.040 9.344 1.00 93.12 163 VAL A N 1
ATOM 1285 C CA . VAL A 1 163 ? -13.898 16.153 9.500 1.00 93.12 163 VAL A CA 1
ATOM 1286 C C . VAL A 1 163 ? -14.196 16.453 10.958 1.00 93.12 163 VAL A C 1
ATOM 1288 O O . VAL A 1 163 ? -13.655 15.812 11.857 1.00 93.12 163 VAL A O 1
ATOM 1291 N N . THR A 1 164 ? -15.076 17.421 11.208 1.00 91.69 164 THR A N 1
ATOM 1292 C CA . THR A 1 164 ? -15.536 17.715 12.566 1.00 91.69 164 THR A CA 1
ATOM 1293 C C . THR A 1 164 ? -16.317 16.511 13.103 1.00 91.69 164 THR A C 1
ATOM 1295 O O . THR A 1 164 ? -17.356 16.170 12.530 1.00 91.69 164 THR A O 1
ATOM 1298 N N . PRO A 1 165 ? -15.841 15.838 14.166 1.00 90.19 165 PRO A N 1
ATOM 1299 C CA . PRO A 1 165 ? -16.579 14.734 14.759 1.00 90.19 165 PRO A CA 1
ATOM 1300 C C . PRO A 1 165 ? -17.828 15.253 15.476 1.00 90.19 165 PRO A C 1
ATOM 1302 O O . PRO A 1 165 ? -17.861 16.393 15.941 1.00 90.19 165 PRO A O 1
ATOM 1305 N N . LEU A 1 166 ? -18.832 14.385 15.608 1.00 90.00 166 LEU A N 1
ATOM 1306 C CA . LEU A 1 166 ? -19.984 14.647 16.468 1.00 90.00 166 LEU A CA 1
ATOM 1307 C C . LEU A 1 166 ? -19.514 14.877 17.906 1.00 90.00 166 LEU A C 1
ATOM 1309 O O . LEU A 1 166 ? -18.740 14.089 18.455 1.00 90.00 166 LEU A O 1
ATOM 1313 N N . SER A 1 167 ? -20.011 15.939 18.528 1.00 91.75 167 SER A N 1
ATOM 1314 C CA . SER A 1 167 ? -19.849 16.146 19.962 1.00 91.75 167 SER A CA 1
ATOM 1315 C C . SER A 1 167 ? -20.697 15.146 20.755 1.00 91.75 167 SER A C 1
ATOM 1317 O O . SER A 1 167 ? -21.696 14.618 20.263 1.00 91.75 167 SER A O 1
ATOM 1319 N N . LEU A 1 168 ? -20.335 14.901 22.019 1.00 91.06 168 LEU A N 1
ATOM 1320 C CA . LEU A 1 168 ? -21.117 14.023 22.899 1.00 91.06 168 LEU A CA 1
ATOM 1321 C C . LEU A 1 168 ? -22.597 14.453 23.024 1.00 91.06 168 LEU A C 1
ATOM 1323 O O . LEU A 1 168 ? -23.456 13.576 22.947 1.00 91.06 168 LEU A O 1
ATOM 1327 N N . PRO A 1 169 ? -22.945 15.753 23.151 1.00 93.25 169 PRO A N 1
ATOM 1328 C CA . PRO A 1 169 ? -24.346 16.179 23.164 1.00 93.25 169 PRO A CA 1
ATOM 1329 C C . PRO A 1 169 ? -25.087 15.910 21.850 1.00 93.25 169 PRO A C 1
ATOM 1331 O O . PRO A 1 169 ? -26.263 15.551 21.870 1.00 93.25 169 PRO A O 1
ATOM 1334 N N . GLU A 1 170 ? -24.425 16.077 20.703 1.00 90.62 170 GLU A N 1
ATOM 1335 C CA . GLU A 1 170 ? -25.024 15.771 19.398 1.00 90.62 170 GLU A CA 1
ATOM 1336 C C . GLU A 1 170 ? -25.242 14.267 19.229 1.00 90.62 170 GLU A C 1
ATOM 1338 O O . GLU A 1 170 ? -26.295 13.857 18.746 1.00 90.62 170 GLU A O 1
ATOM 1343 N N . LEU A 1 171 ? -24.292 13.448 19.690 1.00 90.56 171 LEU A N 1
ATOM 1344 C CA . LEU A 1 171 ? -24.431 11.995 19.704 1.00 90.56 171 LEU A CA 1
ATOM 1345 C C . LEU A 1 171 ? -25.579 11.545 20.618 1.00 90.56 171 LEU A C 1
ATOM 1347 O O . LEU A 1 171 ? -26.374 10.702 20.215 1.00 90.56 171 LEU A O 1
ATOM 1351 N N . ALA A 1 172 ? -25.706 12.131 21.813 1.00 90.12 172 ALA A N 1
ATOM 1352 C CA . ALA A 1 172 ? -26.801 11.828 22.734 1.00 90.12 172 ALA A CA 1
ATOM 1353 C C . ALA A 1 172 ? -28.174 12.139 22.111 1.00 90.12 172 ALA A C 1
ATOM 1355 O O . ALA A 1 172 ? -29.075 11.308 22.166 1.00 90.12 172 ALA A O 1
ATOM 1356 N N . ARG A 1 173 ? -28.311 13.284 21.427 1.00 88.81 173 ARG A N 1
ATOM 1357 C CA . ARG A 1 173 ? -29.536 13.631 20.681 1.00 88.81 173 ARG A CA 1
ATOM 1358 C C . ARG A 1 173 ? -29.791 12.708 19.491 1.00 88.81 173 ARG A C 1
ATOM 1360 O O . ARG A 1 173 ? -30.941 12.431 19.169 1.00 88.81 173 ARG A O 1
ATOM 1367 N N . ALA A 1 174 ? -28.739 12.256 18.809 1.00 87.81 174 ALA A N 1
ATOM 1368 C CA . ALA A 1 174 ? -28.874 11.289 17.724 1.00 87.81 174 ALA A CA 1
ATOM 1369 C C . ALA A 1 174 ? -29.356 9.925 18.246 1.00 87.81 174 ALA A C 1
ATOM 1371 O O . ALA A 1 174 ? -30.168 9.278 17.589 1.00 87.81 174 ALA A O 1
ATOM 1372 N N . ALA A 1 175 ? -28.919 9.521 19.444 1.00 86.94 175 ALA A N 1
ATOM 1373 C CA . ALA A 1 175 ? -29.343 8.278 20.084 1.00 86.94 175 ALA A CA 1
ATOM 1374 C C . ALA A 1 175 ? -30.843 8.259 20.435 1.00 86.94 175 ALA A C 1
ATOM 1376 O O . ALA A 1 175 ? -31.458 7.199 20.394 1.00 86.94 175 ALA A O 1
ATOM 1377 N N . GLU A 1 176 ? -31.466 9.414 20.696 1.00 89.50 176 GLU A N 1
ATOM 1378 C CA . GLU A 1 176 ? -32.926 9.513 20.893 1.00 89.50 176 GLU A CA 1
ATOM 1379 C C . GLU A 1 176 ? -33.730 9.123 19.640 1.00 89.50 176 GLU A C 1
ATOM 1381 O O . GLU A 1 176 ? -34.898 8.759 19.745 1.00 89.50 176 GLU A O 1
ATOM 1386 N N . ARG A 1 177 ? -33.112 9.183 18.454 1.00 88.12 177 ARG A N 1
ATOM 1387 C CA . ARG A 1 177 ? -33.681 8.723 17.178 1.00 88.12 177 ARG A CA 1
ATOM 1388 C C . ARG A 1 177 ? -32.865 7.572 16.592 1.00 88.12 177 ARG A C 1
ATOM 1390 O O . ARG A 1 177 ? -32.702 7.495 15.378 1.00 88.12 177 ARG A O 1
ATOM 1397 N N . ALA A 1 178 ? -32.318 6.705 17.449 1.00 85.44 178 ALA A N 1
ATOM 1398 C CA . ALA A 1 178 ? -31.413 5.632 17.034 1.00 85.44 178 ALA A CA 1
ATOM 1399 C C . ALA A 1 178 ? -32.001 4.724 15.941 1.00 85.44 178 ALA A C 1
ATOM 1401 O O . ALA A 1 178 ? -31.249 4.234 15.106 1.00 85.44 178 ALA A O 1
ATOM 1402 N N . GLU A 1 179 ? -33.324 4.539 15.925 1.00 88.38 179 GLU A N 1
ATOM 1403 C CA . GLU A 1 179 ? -34.030 3.726 14.926 1.00 88.38 179 GLU A CA 1
ATOM 1404 C C . GLU A 1 179 ? -33.885 4.275 13.494 1.00 88.38 179 GLU A C 1
ATOM 1406 O O . GLU A 1 179 ? -33.801 3.493 12.550 1.00 88.38 179 GLU A O 1
ATOM 1411 N N . ASP A 1 180 ? -33.756 5.598 13.340 1.00 87.62 180 ASP A N 1
ATOM 1412 C CA . ASP A 1 180 ? -33.626 6.284 12.045 1.00 87.62 180 ASP A CA 1
ATOM 1413 C C . ASP A 1 180 ? -32.212 6.851 11.799 1.00 87.62 180 ASP A C 1
ATOM 1415 O O . ASP A 1 180 ? -31.913 7.398 10.732 1.00 87.62 180 ASP A O 1
ATOM 1419 N N . ALA A 1 181 ? -31.323 6.775 12.794 1.00 86.06 181 ALA A N 1
ATOM 1420 C CA . ALA A 1 181 ? -30.010 7.402 12.742 1.00 86.06 181 ALA A CA 1
ATOM 1421 C C . ALA A 1 181 ? -28.978 6.526 12.013 1.00 86.06 181 ALA A C 1
ATOM 1423 O O . ALA A 1 181 ? -28.740 5.373 12.364 1.00 86.06 181 ALA A O 1
ATOM 1424 N N . VAL A 1 182 ? -28.267 7.118 11.047 1.00 86.88 182 VAL A N 1
ATOM 1425 C CA . VAL A 1 182 ? -27.119 6.481 10.385 1.00 86.88 182 VAL A CA 1
ATOM 1426 C C . VAL A 1 182 ? -25.828 7.133 10.862 1.00 86.88 182 VAL A C 1
ATOM 1428 O O . VAL A 1 182 ? -25.505 8.261 10.483 1.00 86.88 182 VAL A O 1
ATOM 1431 N N . LEU A 1 183 ? -25.059 6.403 11.668 1.00 86.19 183 LEU A N 1
ATOM 1432 C CA . LEU A 1 183 ? -23.716 6.818 12.056 1.00 86.19 183 LEU A CA 1
ATOM 1433 C C . LEU A 1 183 ? -22.723 6.492 10.940 1.00 86.19 183 LEU A C 1
ATOM 1435 O O . LEU A 1 183 ? -22.718 5.396 10.379 1.00 86.19 183 LEU A O 1
ATOM 1439 N N . ARG A 1 184 ? -21.850 7.451 10.633 1.00 89.50 184 ARG A N 1
ATOM 1440 C CA . ARG A 1 184 ? -20.709 7.251 9.738 1.00 89.50 184 ARG A CA 1
ATOM 1441 C C . ARG A 1 184 ? -19.431 7.350 10.544 1.00 89.50 184 ARG A C 1
ATOM 1443 O O . ARG A 1 184 ? -19.271 8.257 11.357 1.00 89.50 184 ARG A O 1
ATOM 1450 N N . LEU A 1 185 ? -18.524 6.415 10.300 1.00 91.44 185 LEU A N 1
ATOM 1451 C CA . LEU A 1 185 ? -17.203 6.452 10.904 1.00 91.44 185 LEU A CA 1
ATOM 1452 C C . LEU A 1 185 ? -16.413 7.638 10.349 1.00 91.44 185 LEU A C 1
ATOM 1454 O O . LEU A 1 185 ? -16.570 8.020 9.185 1.00 91.44 185 LEU A O 1
ATOM 1458 N N . HIS A 1 186 ? -15.553 8.210 11.190 1.00 93.94 186 HIS A N 1
ATOM 1459 C CA . HIS A 1 186 ? -14.599 9.213 10.737 1.00 93.94 186 HIS A CA 1
ATOM 1460 C C . HIS A 1 186 ? -13.714 8.602 9.632 1.00 93.94 186 HIS A C 1
ATOM 1462 O O . HIS A 1 186 ? -13.306 7.449 9.772 1.00 93.94 186 HIS A O 1
ATOM 1468 N N . PRO A 1 187 ? -13.372 9.332 8.556 1.00 93.31 187 PRO A N 1
ATOM 1469 C CA . PRO A 1 187 ? -12.614 8.781 7.425 1.00 93.31 187 PRO A CA 1
ATOM 1470 C C . PRO A 1 187 ? -11.201 8.292 7.780 1.00 93.31 187 PRO A C 1
ATOM 1472 O O . PRO A 1 187 ? -10.588 7.584 6.987 1.00 93.31 187 PRO A O 1
ATOM 1475 N N . SER A 1 188 ? -10.680 8.654 8.956 1.00 94.81 188 SER A N 1
ATOM 1476 C CA . SER A 1 188 ? -9.413 8.126 9.479 1.00 94.81 188 SER A CA 1
ATOM 1477 C C . SER A 1 188 ? -9.546 6.796 10.226 1.00 94.81 188 SER A C 1
ATOM 1479 O O . SER A 1 188 ? -8.537 6.217 10.619 1.00 94.81 188 SER A O 1
ATOM 1481 N N . LEU A 1 189 ? -10.767 6.316 10.466 1.00 93.81 189 LEU A N 1
ATOM 1482 C CA . LEU A 1 189 ? -11.005 5.063 11.164 1.00 93.81 189 LEU A CA 1
ATOM 1483 C C . LEU A 1 189 ? -11.118 3.921 10.150 1.00 93.81 189 LEU A C 1
ATOM 1485 O O . LEU A 1 189 ? -11.985 3.933 9.279 1.00 93.81 189 LEU A O 1
ATOM 1489 N N . ALA A 1 190 ? -10.267 2.911 10.307 1.00 92.56 190 ALA A N 1
ATOM 1490 C CA . ALA A 1 190 ? -10.298 1.683 9.526 1.00 92.56 190 ALA A CA 1
ATOM 1491 C C . ALA A 1 190 ? -10.088 0.473 10.445 1.00 92.56 190 ALA A C 1
ATOM 1493 O O . ALA A 1 190 ? -9.291 0.529 11.382 1.00 92.56 190 ALA A O 1
ATOM 1494 N N . GLY A 1 191 ? -10.809 -0.615 10.173 1.00 93.31 191 GLY A N 1
ATOM 1495 C CA . GLY A 1 191 ? -10.611 -1.906 10.828 1.00 93.31 191 GLY A CA 1
ATOM 1496 C C . GLY A 1 191 ? -9.789 -2.836 9.943 1.00 93.31 191 GLY A C 1
ATOM 1497 O O . GLY A 1 191 ? -10.037 -2.912 8.741 1.00 93.31 191 GLY A O 1
ATOM 1498 N N . VAL A 1 192 ? -8.836 -3.552 10.539 1.00 95.38 192 VAL A N 1
ATOM 1499 C CA . VAL A 1 192 ? -8.043 -4.586 9.859 1.00 95.38 192 VAL A CA 1
ATOM 1500 C C . VAL A 1 192 ? -8.295 -5.915 10.572 1.00 95.38 192 VAL A C 1
ATOM 1502 O O . VAL A 1 192 ? -7.701 -6.158 11.625 1.00 95.38 192 VAL A O 1
ATOM 1505 N N . PRO A 1 193 ? -9.224 -6.751 10.072 1.00 94.19 193 PRO A N 1
ATOM 1506 C CA . PRO A 1 193 ? -9.447 -8.072 10.638 1.00 94.19 193 PRO A CA 1
ATOM 1507 C C . PRO A 1 193 ? -8.247 -8.965 10.318 1.00 94.19 193 PRO A C 1
ATOM 1509 O O . PRO A 1 193 ? -7.764 -8.975 9.192 1.00 94.19 193 PRO A O 1
ATOM 1512 N N . SER A 1 194 ? -7.771 -9.711 11.310 1.00 96.25 194 SER A N 1
ATOM 1513 C CA . SER A 1 194 ? -6.629 -10.609 11.148 1.00 96.25 194 SER A CA 1
ATOM 1514 C C . SER A 1 194 ? -6.737 -11.770 12.140 1.00 96.25 194 SER A C 1
ATOM 1516 O O . SER A 1 194 ? -6.936 -11.519 13.332 1.00 96.25 194 SER A O 1
ATOM 1518 N N . PRO A 1 195 ? -6.572 -13.035 11.703 1.00 96.00 195 PRO A N 1
ATOM 1519 C CA . PRO A 1 195 ? -6.417 -14.175 12.608 1.00 96.00 195 PRO A CA 1
ATOM 1520 C C . PRO A 1 195 ? -5.018 -14.220 13.254 1.00 96.00 195 PRO A C 1
ATOM 1522 O O . PRO A 1 195 ? -4.751 -15.053 14.118 1.00 96.00 195 PRO A O 1
ATOM 1525 N N . HIS A 1 196 ? -4.111 -13.341 12.825 1.00 96.38 196 HIS A N 1
ATOM 1526 C CA . HIS A 1 196 ? -2.729 -13.249 13.277 1.00 96.38 196 HIS A CA 1
ATOM 1527 C C . HIS A 1 196 ? -2.514 -12.055 14.229 1.00 96.38 196 HIS A C 1
ATOM 1529 O O . HIS A 1 196 ? -3.221 -11.046 14.129 1.00 96.38 196 HIS A O 1
ATOM 1535 N N . PRO A 1 197 ? -1.499 -12.102 15.116 1.00 95.75 197 PRO A N 1
ATOM 1536 C CA . PRO A 1 197 ? -1.157 -11.001 16.019 1.00 95.75 197 PRO A CA 1
ATOM 1537 C C . PRO A 1 197 ? -0.395 -9.882 15.282 1.00 95.75 197 PRO A C 1
ATOM 1539 O O . PRO A 1 197 ? 0.748 -9.556 15.605 1.00 95.75 197 PRO A O 1
ATOM 1542 N N . VAL A 1 198 ? -1.019 -9.296 14.259 1.00 95.56 198 VAL A N 1
ATOM 1543 C CA . VAL A 1 198 ? -0.383 -8.351 13.322 1.00 95.56 198 VAL A CA 1
ATOM 1544 C C . VAL A 1 198 ? 0.109 -7.082 13.990 1.00 95.56 198 VAL A C 1
ATOM 1546 O O . VAL A 1 198 ? 1.135 -6.555 13.581 1.00 95.56 198 VAL A O 1
ATOM 1549 N N . VAL A 1 199 ? -0.553 -6.637 15.060 1.00 94.06 199 VAL A N 1
ATOM 1550 C CA . VAL A 1 199 ? -0.089 -5.498 15.861 1.00 94.06 199 VAL A CA 1
ATOM 1551 C C . VAL A 1 199 ? 1.237 -5.830 16.543 1.00 94.06 199 VAL A C 1
ATOM 1553 O O . VAL A 1 199 ? 2.188 -5.070 16.415 1.00 94.06 199 VAL A O 1
ATOM 1556 N N . SER A 1 200 ? 1.350 -6.990 17.195 1.00 94.38 200 SER A N 1
ATOM 1557 C CA . SER A 1 200 ? 2.596 -7.404 17.854 1.00 94.38 200 SER A CA 1
ATOM 1558 C C . SER A 1 200 ? 3.726 -7.624 16.849 1.00 94.38 200 SER A C 1
ATOM 1560 O O . SER A 1 200 ? 4.852 -7.187 17.079 1.00 94.38 200 SER A O 1
ATOM 1562 N N . ILE A 1 201 ? 3.428 -8.259 15.710 1.00 93.75 201 ILE A N 1
ATOM 1563 C CA . ILE A 1 201 ? 4.385 -8.417 14.606 1.00 93.75 201 ILE A CA 1
ATOM 1564 C C . ILE A 1 201 ? 4.845 -7.040 14.128 1.00 93.75 201 ILE A C 1
ATOM 1566 O O . ILE A 1 201 ? 6.045 -6.809 14.001 1.00 93.75 201 ILE A O 1
ATOM 1570 N N . PHE A 1 202 ? 3.914 -6.116 13.906 1.00 93.19 202 PHE A N 1
ATOM 1571 C CA . PHE A 1 202 ? 4.222 -4.765 13.471 1.00 93.19 202 PHE A CA 1
ATOM 1572 C C . PHE A 1 202 ? 5.093 -4.016 14.481 1.00 93.19 202 PHE A C 1
ATOM 1574 O O . PHE A 1 202 ? 6.121 -3.470 14.100 1.00 93.19 202 PHE A O 1
ATOM 1581 N N . GLU A 1 203 ? 4.751 -4.033 15.767 1.00 91.31 203 GLU A N 1
ATOM 1582 C CA . GLU A 1 203 ? 5.487 -3.322 16.817 1.00 91.31 203 GLU A CA 1
ATOM 1583 C C . GLU A 1 203 ? 6.909 -3.846 17.014 1.00 91.31 203 GLU A C 1
ATOM 1585 O O . GLU A 1 203 ? 7.842 -3.053 17.136 1.00 91.31 203 GLU A O 1
ATOM 1590 N N . LEU A 1 204 ? 7.094 -5.170 16.983 1.00 91.75 204 LEU A N 1
ATOM 1591 C CA . LEU A 1 204 ? 8.423 -5.787 16.991 1.00 91.75 204 LEU A CA 1
ATOM 1592 C C . LEU A 1 204 ? 9.222 -5.411 15.743 1.00 91.75 204 LEU A C 1
ATOM 1594 O O . LEU A 1 204 ? 10.458 -5.422 15.767 1.00 91.75 204 LEU A O 1
ATOM 1598 N N . ASN A 1 205 ? 8.517 -5.098 14.649 1.00 90.38 205 ASN A N 1
ATOM 1599 C CA . ASN A 1 205 ? 9.129 -4.793 13.374 1.00 90.38 205 ASN A CA 1
ATOM 1600 C C . ASN A 1 205 ? 9.317 -3.306 13.047 1.00 90.38 205 ASN A C 1
ATOM 1602 O O . ASN A 1 205 ? 10.181 -2.964 12.235 1.00 90.38 205 ASN A O 1
ATOM 1606 N N . ALA A 1 206 ? 8.624 -2.418 13.745 1.00 84.88 206 ALA A N 1
ATOM 1607 C CA . ALA A 1 206 ? 8.741 -0.980 13.586 1.00 84.88 206 ALA A CA 1
ATOM 1608 C C . ALA A 1 206 ? 10.066 -0.457 14.183 1.00 84.88 206 ALA A C 1
ATOM 1610 O O . ALA A 1 206 ? 10.352 -0.623 15.368 1.00 84.88 206 ALA A O 1
ATOM 1611 N N . GLN A 1 207 ? 10.886 0.200 13.359 1.00 67.56 207 GLN A N 1
ATOM 1612 C CA . GLN A 1 207 ? 12.158 0.818 13.769 1.00 67.56 207 GLN A CA 1
ATOM 1613 C C . GLN A 1 207 ? 11.963 1.971 14.774 1.00 67.56 207 GLN A C 1
ATOM 1615 O O . GLN A 1 2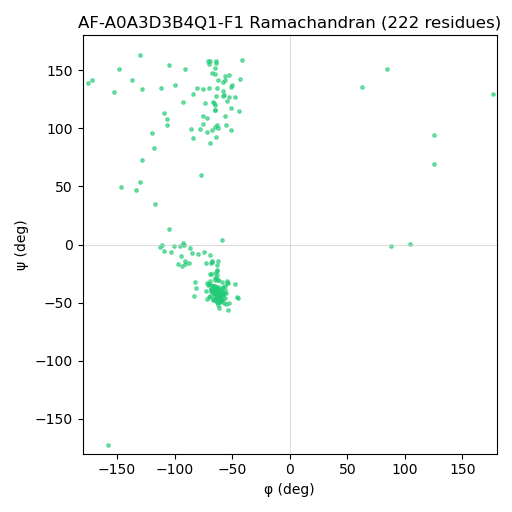07 ? 10.919 2.627 14.782 1.00 67.56 207 GLN A O 1
ATOM 1620 N N . GLU A 1 208 ? 13.000 2.312 15.553 1.00 52.66 208 GLU A N 1
ATOM 1621 C CA . GLU A 1 208 ? 13.063 3.591 16.280 1.00 52.66 208 GLU A CA 1
ATOM 1622 C C . GLU A 1 208 ? 13.236 4.767 15.300 1.00 52.66 208 GLU A C 1
ATOM 1624 O O . GLU A 1 208 ? 14.334 5.210 14.984 1.00 52.66 208 GLU A O 1
ATOM 1629 N N . GLY A 1 209 ? 12.106 5.278 14.811 1.00 54.72 209 GLY A N 1
ATOM 1630 C CA . GLY A 1 209 ? 11.985 6.424 13.906 1.00 54.72 209 GLY A CA 1
ATOM 1631 C C . GLY A 1 209 ? 10.587 7.049 13.986 1.00 54.72 209 GLY A C 1
ATOM 1632 O O . GLY A 1 209 ? 9.793 6.669 14.850 1.00 54.72 209 GLY A O 1
ATOM 1633 N N . GLU A 1 210 ? 10.266 8.016 13.115 1.00 50.31 210 GLU A N 1
ATOM 1634 C CA . GLU A 1 210 ? 8.950 8.698 13.074 1.00 50.31 210 GLU A CA 1
ATOM 1635 C C . GLU A 1 210 ? 7.765 7.730 13.116 1.00 50.31 210 GLU A C 1
ATOM 1637 O O . GLU A 1 210 ? 6.772 8.016 13.782 1.00 50.31 210 GLU A O 1
ATOM 1642 N N . VAL A 1 211 ? 7.929 6.548 12.517 1.00 55.75 211 VAL A N 1
ATOM 1643 C CA . VAL A 1 211 ? 6.977 5.438 12.542 1.00 55.75 211 VAL A CA 1
ATOM 1644 C C . VAL A 1 211 ? 6.588 5.063 13.985 1.00 55.75 211 VAL A C 1
ATOM 1646 O O . VAL A 1 211 ? 5.425 5.165 14.378 1.00 55.75 211 VAL A O 1
ATOM 1649 N N . ARG A 1 212 ? 7.565 4.736 14.840 1.00 53.06 212 ARG A N 1
ATOM 1650 C CA . ARG A 1 212 ? 7.310 4.405 16.252 1.00 53.06 212 ARG A CA 1
ATOM 1651 C C . ARG A 1 212 ? 6.862 5.630 17.058 1.00 53.06 212 ARG A C 1
ATOM 1653 O O . ARG A 1 212 ? 6.046 5.489 17.958 1.00 53.06 212 ARG A O 1
ATOM 1660 N N . ARG A 1 213 ? 7.308 6.853 16.724 1.00 53.56 213 ARG A N 1
ATOM 1661 C CA . ARG A 1 213 ? 6.858 8.090 17.413 1.00 53.56 213 ARG A CA 1
ATOM 1662 C C . ARG A 1 213 ? 5.414 8.484 17.083 1.00 53.56 213 ARG A C 1
ATOM 1664 O O . ARG A 1 213 ? 4.751 9.087 17.930 1.00 53.56 213 ARG A O 1
ATOM 1671 N N . GLY A 1 214 ? 4.945 8.209 15.868 1.00 54.19 214 GLY A N 1
ATOM 1672 C CA . GLY A 1 214 ? 3.552 8.378 15.451 1.00 54.19 214 GLY A CA 1
ATOM 1673 C C . GLY A 1 214 ? 2.662 7.317 16.094 1.00 54.19 214 GLY A C 1
ATOM 1674 O O . GLY A 1 214 ? 1.663 7.658 16.727 1.00 54.19 214 GLY A O 1
ATOM 1675 N N . TRP A 1 215 ? 3.102 6.055 16.049 1.00 55.09 215 TRP A N 1
ATOM 1676 C CA . TRP A 1 215 ? 2.415 4.923 16.673 1.00 55.09 215 TRP A CA 1
ATOM 1677 C C . TRP A 1 215 ? 2.300 5.059 18.197 1.00 55.09 215 TRP A C 1
ATOM 1679 O O . TRP A 1 215 ? 1.201 5.074 18.740 1.00 55.09 215 TRP A O 1
ATOM 1689 N N . SER A 1 216 ? 3.412 5.262 18.914 1.00 50.94 216 SER A N 1
ATOM 1690 C CA . SER A 1 216 ? 3.413 5.348 20.381 1.00 50.94 216 SER A CA 1
ATOM 1691 C C . SER A 1 216 ? 2.697 6.581 20.943 1.00 50.94 216 SER A C 1
ATOM 1693 O O . SER A 1 216 ? 2.440 6.611 22.147 1.00 50.94 216 SER A O 1
ATOM 1695 N N . ARG A 1 217 ? 2.410 7.604 20.123 1.00 49.78 217 ARG A N 1
ATOM 1696 C CA . ARG A 1 217 ? 1.534 8.726 20.498 1.00 49.78 217 ARG A CA 1
ATOM 1697 C C . ARG A 1 217 ? 0.064 8.367 20.298 1.00 49.78 217 ARG A C 1
ATOM 1699 O O . ARG A 1 217 ? -0.721 8.602 21.211 1.00 49.78 217 ARG A O 1
ATOM 1706 N N . ALA A 1 218 ? -0.288 7.745 19.172 1.00 50.31 218 ALA A N 1
ATOM 1707 C CA . ALA A 1 218 ? -1.652 7.296 18.891 1.00 50.31 218 ALA A CA 1
ATOM 1708 C C . ALA A 1 218 ? -2.112 6.179 19.850 1.00 50.31 218 ALA A C 1
ATOM 1710 O O . ALA A 1 218 ? -3.203 6.262 20.407 1.00 50.31 218 ALA A O 1
ATOM 1711 N N . ALA A 1 219 ? -1.251 5.196 20.131 1.00 48.59 219 ALA A N 1
ATOM 1712 C CA . ALA A 1 219 ? -1.550 4.072 21.020 1.00 48.59 219 ALA A CA 1
ATOM 1713 C C . ALA A 1 219 ? -1.673 4.472 22.505 1.00 48.59 219 ALA A C 1
ATOM 1715 O O . ALA A 1 219 ? -2.382 3.812 23.256 1.00 48.59 219 ALA A O 1
ATOM 1716 N N . ARG A 1 220 ? -1.025 5.568 22.941 1.00 42.44 220 ARG A N 1
ATOM 1717 C CA . ARG A 1 220 ? -1.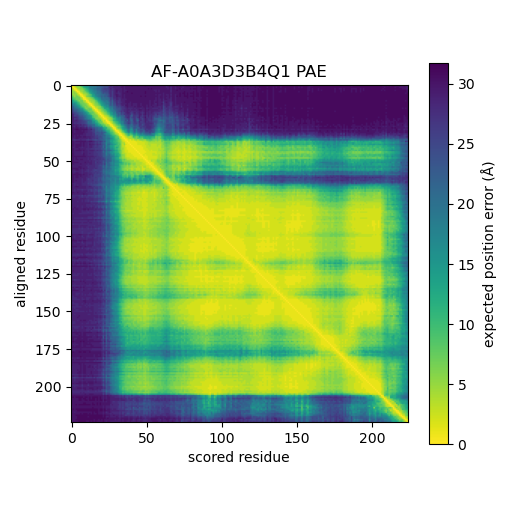084 6.050 24.338 1.00 42.44 220 ARG A CA 1
ATOM 1718 C C . ARG A 1 220 ? -2.197 7.056 24.632 1.00 42.44 220 ARG A C 1
ATOM 1720 O O . ARG A 1 220 ? -2.471 7.276 25.804 1.00 42.44 220 ARG A O 1
ATOM 1727 N N . THR A 1 221 ? -2.808 7.692 23.629 1.00 37.50 221 THR A N 1
ATOM 1728 C CA . THR A 1 221 ? -3.740 8.816 23.873 1.00 37.50 221 THR A CA 1
ATOM 1729 C C . THR A 1 221 ? -5.205 8.556 23.523 1.00 37.50 221 THR A C 1
ATOM 1731 O O . THR A 1 221 ? -6.014 9.447 23.759 1.00 37.50 221 THR A O 1
ATOM 1734 N N . ARG A 1 222 ? -5.595 7.385 22.993 1.00 39.69 222 ARG A N 1
ATOM 1735 C CA . ARG A 1 222 ? -6.998 7.130 22.592 1.00 39.69 222 ARG A CA 1
ATOM 1736 C C . ARG A 1 222 ? -7.469 5.686 22.779 1.00 39.69 222 ARG A C 1
ATOM 1738 O O . ARG A 1 222 ? -8.039 5.102 21.865 1.00 39.69 222 ARG A O 1
ATOM 1745 N N . TRP A 1 223 ? -7.243 5.122 23.958 1.00 34.34 223 TRP A N 1
ATOM 1746 C CA . TRP A 1 223 ? -7.940 3.900 24.375 1.00 34.34 223 TRP A CA 1
ATOM 1747 C C . TRP A 1 223 ? -8.464 4.019 25.802 1.00 34.34 223 TRP A C 1
ATOM 1749 O O . TRP A 1 223 ? -8.250 3.110 26.585 1.00 34.34 223 TRP A O 1
ATOM 1759 N N . TRP A 1 224 ? -9.109 5.145 26.118 1.00 32.91 224 TRP A N 1
ATOM 1760 C CA . TRP A 1 224 ? -10.130 5.315 27.160 1.00 32.91 224 TRP A CA 1
ATOM 1761 C C . TRP A 1 224 ? -11.010 6.496 26.748 1.00 32.91 224 TRP A C 1
ATOM 1763 O O . TRP A 1 224 ? -10.435 7.464 26.190 1.00 32.91 224 TRP A O 1
#

Solvent-accessible surface area (backbone atoms only — not comparable to full-atom values): 14092 Å² total; per-residue (Å²): 140,79,90,86,89,85,82,88,88,84,83,80,80,84,78,82,77,80,77,76,76,80,75,76,74,80,74,76,69,80,80,78,62,79,72,67,57,69,69,54,50,51,48,48,46,53,50,31,48,67,32,87,85,48,66,68,48,72,96,60,50,52,65,92,87,30,74,56,47,52,51,48,53,52,49,29,51,48,52,53,51,51,53,41,50,51,48,44,74,54,32,53,46,54,32,63,76,65,31,65,70,53,36,56,54,51,42,51,56,46,43,64,75,58,56,78,92,54,94,64,60,89,67,59,64,77,59,46,26,63,52,44,68,69,31,72,96,48,60,90,48,74,56,54,24,48,42,35,40,46,39,48,44,51,54,48,28,74,68,32,74,92,69,88,72,82,50,70,73,56,47,55,60,43,54,78,43,49,95,79,53,81,88,76,80,59,73,44,66,76,86,76,86,62,101,53,70,46,66,61,55,45,61,78,50,48,56,100,46,70,68,40,59,53,46,61,48,56,71,72,71,68,86,123